Protein AF-A0A537H5V4-F1 (afdb_monomer_lite)

Secondary structure (DSSP, 8-state):
--PPPP----S--PPPP--THHHHSSS-SEEEETTTTEEEETTEEE----TTHHHHHHHHHHHHHGGGHHHHHHHHHHHHHHHHHHHHHHH----THHHHHHHHHHHHHHHHHHGGGSSEEEEEEEETTTTEEEEEEET-HHHHHH---SS---HHHHHHHHHHHHHHHTS---------GGGT-SSB-

Foldseek 3Di:
DDDDDDDDDDPPDDPDQQPCVVCPPDDPQWDADPVVRWIDGSNHTDDDDDLCPLVVQLVVVCVVPNPVSLVVLLQVLLVVLLVVLQSLLSNDPDDDPVSLVSSVVSVQCCCQVVVVPQARKDWPDQDLVVLDTDMKHAPGSQLVNVAADCDARPSSVQSNNQNNSCSSSVHRGGGDWPDGVNPVDRIID

Sequence (189 aa):
MRRYQQLQTNPKNRPNAWDLRRLVGSVNQVRFNDNKGEISFFGQKMIILRRDVVRVMRDALERLVADQAAPFLSYLASGIGIHEGSIFRDSITSTGPEQRAALENLVHSAFEDTNLGLGKVKIRQIDFDKASASVAISNCFEAMENGQSEEPNCMFTSGFLAGLFAEVLDKTVQARETKCISQGQAECE

pLDDT: mean 84.46, std 19.95, range [29.45, 98.5]

Structure (mmCIF, N/CA/C/O backbone):
data_AF-A0A537H5V4-F1
#
_entry.id   AF-A0A537H5V4-F1
#
loop_
_atom_site.group_PDB
_atom_site.id
_atom_site.type_symbol
_atom_site.label_atom_id
_atom_site.label_alt_id
_atom_site.label_comp_id
_atom_site.label_asym_id
_atom_site.label_entity_id
_atom_site.label_seq_id
_atom_site.pdbx_PDB_ins_code
_atom_site.Cartn_x
_atom_site.Cartn_y
_atom_site.Cartn_z
_atom_site.occupancy
_atom_site.B_iso_or_equiv
_atom_site.auth_seq_id
_atom_site.auth_comp_id
_atom_site.auth_asym_id
_atom_site.auth_atom_id
_atom_site.pdbx_PDB_model_num
ATOM 1 N N . MET A 1 1 ? 27.558 12.353 52.732 1.00 39.34 1 MET A N 1
ATOM 2 C CA . MET 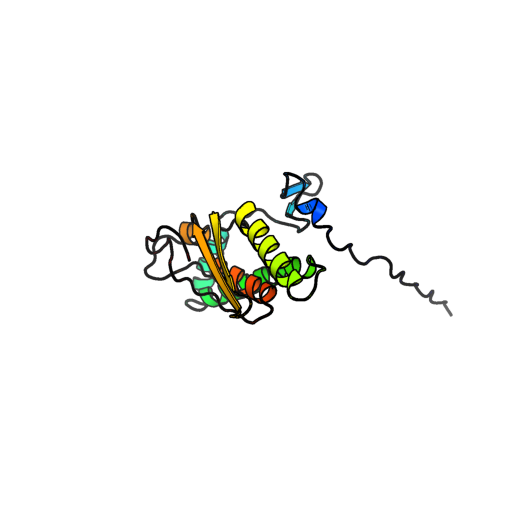A 1 1 ? 26.147 11.909 52.690 1.00 39.34 1 MET A CA 1
ATOM 3 C C . MET A 1 1 ? 25.328 12.949 51.932 1.00 39.34 1 MET A C 1
ATOM 5 O O . MET A 1 1 ? 25.023 13.992 52.493 1.00 39.34 1 MET A O 1
ATOM 9 N N . ARG A 1 2 ? 25.062 12.735 50.636 1.00 35.97 2 ARG A N 1
ATOM 10 C CA . ARG A 1 2 ? 24.253 13.641 49.799 1.00 35.97 2 ARG A CA 1
ATOM 11 C C . ARG A 1 2 ? 22.881 13.001 49.572 1.00 35.97 2 ARG A C 1
ATOM 13 O O . ARG A 1 2 ? 22.811 11.862 49.124 1.00 35.97 2 ARG A O 1
ATOM 20 N N . ARG A 1 3 ? 21.820 13.726 49.940 1.00 33.28 3 ARG A N 1
ATOM 21 C CA . ARG A 1 3 ? 20.410 13.346 49.764 1.00 33.28 3 ARG A CA 1
ATOM 22 C C . ARG A 1 3 ? 20.077 13.268 48.270 1.00 33.28 3 ARG A C 1
ATOM 24 O O . ARG A 1 3 ? 20.239 14.259 47.568 1.00 33.28 3 ARG A O 1
ATOM 31 N N . TYR A 1 4 ? 19.591 12.115 47.817 1.00 32.47 4 TYR A N 1
ATOM 32 C CA . TYR A 1 4 ? 18.928 11.963 46.522 1.00 32.47 4 TYR A CA 1
ATOM 33 C C . TYR A 1 4 ? 17.474 12.437 46.658 1.00 32.47 4 TYR A C 1
ATOM 35 O O . TYR A 1 4 ? 16.704 11.881 47.439 1.00 32.47 4 TYR A O 1
ATOM 43 N N . GLN A 1 5 ? 17.116 13.490 45.925 1.00 37.06 5 GLN A N 1
ATOM 44 C CA . GLN A 1 5 ? 15.735 13.932 45.735 1.00 37.06 5 GLN A CA 1
ATOM 45 C C . GLN A 1 5 ? 15.032 12.955 44.785 1.00 37.06 5 GLN A C 1
ATOM 47 O O . GLN A 1 5 ? 15.489 12.732 43.666 1.00 37.06 5 GLN A O 1
ATOM 52 N N . GLN A 1 6 ? 13.927 12.367 45.240 1.00 32.53 6 GLN A N 1
ATOM 53 C CA . GLN A 1 6 ? 13.024 11.579 44.406 1.00 32.53 6 GLN A CA 1
ATOM 54 C C . GLN A 1 6 ? 12.289 12.516 43.438 1.00 32.53 6 GLN A C 1
ATOM 56 O O . GLN A 1 6 ? 11.531 13.388 43.861 1.00 32.53 6 GLN A O 1
ATOM 61 N N . LEU A 1 7 ? 12.519 12.332 42.137 1.00 32.69 7 LEU A N 1
ATOM 62 C CA . LEU A 1 7 ? 11.708 12.930 41.081 1.00 32.69 7 LEU A CA 1
ATOM 63 C C . LEU A 1 7 ? 10.349 12.222 41.063 1.00 32.69 7 LEU A C 1
ATOM 65 O O . LEU A 1 7 ? 10.242 11.068 40.654 1.00 32.69 7 LEU A O 1
ATOM 69 N N . GLN A 1 8 ? 9.317 12.918 41.535 1.00 33.22 8 GLN A N 1
ATOM 70 C CA . GLN A 1 8 ? 7.925 12.517 41.356 1.00 33.22 8 GLN A CA 1
ATOM 71 C C . GLN A 1 8 ? 7.577 12.612 39.865 1.00 33.22 8 GLN A C 1
ATOM 73 O O . GLN A 1 8 ? 7.561 13.700 39.289 1.00 33.22 8 GLN A O 1
ATOM 78 N N . THR A 1 9 ? 7.303 11.477 39.225 1.00 31.98 9 THR A N 1
ATOM 79 C CA . THR A 1 9 ? 6.779 11.433 37.860 1.00 31.98 9 THR A CA 1
ATOM 80 C C . THR A 1 9 ? 5.271 11.690 37.895 1.00 31.98 9 THR A C 1
ATOM 82 O O . THR A 1 9 ? 4.480 10.907 38.415 1.00 31.98 9 THR A O 1
ATOM 85 N N . ASN A 1 10 ? 4.869 12.847 37.374 1.00 29.45 10 ASN A N 1
ATOM 86 C CA . ASN A 1 10 ? 3.479 13.274 37.244 1.00 29.45 10 ASN A CA 1
ATOM 87 C C . ASN A 1 10 ? 2.795 12.494 36.092 1.00 29.45 10 ASN A C 1
ATOM 89 O O . ASN A 1 10 ? 3.265 12.590 34.958 1.00 29.45 10 ASN A O 1
ATOM 93 N N . PRO A 1 11 ? 1.695 11.744 36.310 1.00 32.91 11 PRO A N 1
ATOM 94 C CA . PRO A 1 11 ? 1.115 10.851 35.296 1.00 32.91 11 PRO A CA 1
ATOM 95 C C . PRO A 1 11 ? 0.219 11.546 34.245 1.00 32.91 11 PRO A C 1
ATOM 97 O O . PRO A 1 11 ? -0.589 10.891 33.589 1.00 32.91 11 PRO A O 1
ATOM 100 N N . LYS A 1 12 ? 0.342 12.863 34.039 1.00 35.59 12 LYS A N 1
ATOM 101 C CA . LYS A 1 12 ? -0.532 13.645 33.139 1.00 35.59 12 LYS A CA 1
ATOM 102 C C . LYS A 1 12 ? 0.104 14.009 31.793 1.00 35.59 12 LYS A C 1
ATOM 104 O O . LYS A 1 12 ? 0.041 15.159 31.380 1.00 35.59 12 LYS A O 1
ATOM 109 N N . ASN A 1 13 ? 0.702 13.043 31.099 1.00 31.14 13 ASN A N 1
ATOM 110 C CA . ASN A 1 13 ? 1.173 13.273 29.728 1.00 31.14 13 ASN A CA 1
ATOM 111 C C . ASN A 1 13 ? 0.985 12.041 28.829 1.00 31.14 13 ASN A C 1
ATOM 113 O O . ASN A 1 13 ? 1.913 11.578 28.172 1.00 31.14 13 ASN A O 1
ATOM 117 N N . ARG A 1 14 ? -0.234 11.488 28.813 1.00 31.98 14 ARG A N 1
ATOM 118 C CA . ARG A 1 14 ? -0.654 10.633 27.696 1.00 31.98 14 ARG A CA 1
ATOM 119 C C . ARG A 1 14 ? -1.024 11.565 26.536 1.00 31.98 14 ARG A C 1
ATOM 121 O O . ARG A 1 14 ? -1.859 12.442 26.764 1.00 31.98 14 ARG A O 1
ATOM 128 N N . PRO A 1 15 ? -0.404 11.450 25.349 1.00 35.31 15 PRO A N 1
ATOM 129 C CA . PRO A 1 15 ? -0.800 12.259 24.205 1.00 35.31 15 PRO A CA 1
ATOM 130 C C . PRO A 1 15 ? -2.283 12.001 23.924 1.00 35.31 15 PRO A C 1
ATOM 132 O O . PRO A 1 15 ? -2.718 10.852 23.868 1.00 35.31 15 PRO A O 1
ATOM 135 N N . ASN A 1 16 ? -3.061 13.084 23.863 1.00 38.19 16 ASN A N 1
ATOM 136 C CA . ASN A 1 16 ? -4.505 13.044 23.670 1.00 38.19 16 ASN A CA 1
ATOM 137 C C . ASN A 1 16 ? -4.855 12.176 22.459 1.00 38.19 16 ASN A C 1
ATOM 139 O O . ASN A 1 16 ? -4.329 12.401 21.370 1.00 38.19 16 ASN A O 1
ATOM 143 N N . ALA A 1 17 ? -5.775 11.233 22.669 1.00 40.50 17 ALA A N 1
ATOM 144 C CA . ALA A 1 17 ? -6.467 10.522 21.608 1.00 40.50 17 ALA A CA 1
ATOM 145 C C . ALA A 1 17 ? -6.969 11.542 20.577 1.00 40.50 17 ALA A C 1
ATOM 147 O O . ALA A 1 17 ? -7.642 12.518 20.924 1.00 40.50 17 ALA A O 1
ATOM 148 N N . TRP A 1 18 ? -6.540 11.362 19.334 1.00 46.56 18 TRP A N 1
ATOM 149 C CA . TRP A 1 18 ? -6.811 12.260 18.226 1.00 46.56 18 TRP A CA 1
ATOM 150 C C . TRP A 1 18 ? -8.323 12.392 18.025 1.00 46.56 18 TRP A C 1
ATOM 152 O O . TRP A 1 18 ? -8.996 11.443 17.639 1.00 46.56 18 TRP A O 1
ATOM 162 N N . ASP A 1 19 ? -8.866 13.575 18.317 1.00 43.88 19 ASP A N 1
ATOM 163 C CA . ASP A 1 19 ? -10.279 13.884 18.104 1.00 43.88 19 ASP A CA 1
ATOM 164 C C . ASP A 1 19 ? -10.565 13.919 16.594 1.00 43.88 19 ASP A C 1
ATOM 166 O O . ASP A 1 19 ? -10.351 14.931 15.919 1.00 43.88 19 ASP A O 1
ATOM 170 N N . LEU A 1 20 ? -11.024 12.786 16.058 1.00 46.06 20 LEU A N 1
ATOM 171 C CA . LEU A 1 20 ? -11.418 12.583 14.659 1.00 46.06 20 LEU A CA 1
ATOM 172 C C . LEU A 1 20 ? -12.387 13.651 14.142 1.00 46.06 20 LEU A C 1
ATOM 174 O O . LEU A 1 20 ? -12.391 13.949 12.948 1.00 46.06 20 LEU A O 1
ATOM 178 N N . ARG A 1 21 ? -13.163 14.309 15.013 1.00 39.66 21 ARG A N 1
ATOM 179 C CA . ARG A 1 21 ? -14.063 15.397 14.595 1.00 39.66 21 ARG A CA 1
ATOM 180 C C . ARG A 1 21 ? -13.303 16.604 14.035 1.00 39.66 21 ARG A C 1
ATOM 182 O O . ARG A 1 21 ? -13.850 17.345 13.224 1.00 39.66 21 ARG A O 1
ATOM 189 N N . ARG A 1 22 ? -12.026 16.778 14.397 1.00 42.81 22 ARG A N 1
ATOM 190 C CA . ARG A 1 22 ? -11.114 17.761 13.780 1.00 42.81 22 ARG A CA 1
ATOM 191 C C . ARG A 1 22 ? -10.496 17.291 12.464 1.00 42.81 22 ARG A C 1
ATOM 193 O O . ARG A 1 22 ? -10.037 18.135 11.699 1.00 42.81 22 ARG A O 1
ATOM 200 N N . LEU A 1 23 ? -10.462 15.984 12.217 1.00 42.41 23 LEU A N 1
ATOM 201 C CA . LEU A 1 23 ? -9.876 15.379 11.020 1.00 42.41 23 LEU A CA 1
ATOM 202 C C . LEU A 1 23 ? -10.847 15.405 9.831 1.00 42.41 23 LEU A C 1
ATOM 204 O O . LEU A 1 23 ? -10.421 15.629 8.704 1.00 42.41 23 LEU A O 1
ATOM 208 N N . VAL A 1 24 ? -12.151 15.277 10.089 1.00 46.78 24 VAL A N 1
ATOM 209 C CA . VAL A 1 24 ? -13.194 15.253 9.043 1.00 46.78 24 VAL A CA 1
ATOM 210 C C . VAL A 1 24 ? -13.709 16.664 8.683 1.00 46.78 24 VAL A C 1
ATOM 212 O O . VAL A 1 24 ? -14.312 16.866 7.636 1.00 46.7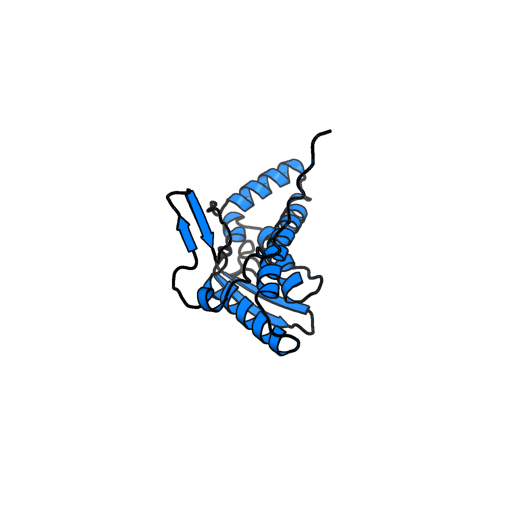8 24 VAL A O 1
ATOM 215 N N . GLY A 1 25 ? -13.454 17.674 9.527 1.00 38.03 25 GLY A N 1
ATOM 216 C CA . GLY A 1 25 ? -14.099 18.992 9.428 1.00 38.03 25 GLY A CA 1
ATOM 217 C C . GLY A 1 25 ? -13.298 20.144 8.804 1.00 38.03 25 GLY A C 1
ATOM 218 O O . GLY A 1 25 ? -13.831 21.249 8.729 1.00 38.03 25 GLY A O 1
ATOM 219 N N . SER A 1 26 ? -12.036 19.972 8.387 1.00 40.41 26 SER A N 1
ATOM 220 C CA . SER A 1 26 ? -11.269 21.097 7.819 1.00 40.41 26 SER A CA 1
ATOM 221 C C . SER A 1 26 ? -10.385 20.696 6.645 1.00 40.41 26 SER A C 1
ATOM 223 O O . SER A 1 26 ? -9.577 19.776 6.723 1.00 40.41 26 SER A O 1
ATOM 225 N N . VAL A 1 27 ? -10.560 21.444 5.560 1.00 51.50 27 VAL A N 1
ATOM 226 C CA . VAL A 1 27 ? -10.109 21.231 4.178 1.00 51.50 27 VAL A CA 1
ATOM 227 C C . VAL A 1 27 ? -8.590 21.429 4.004 1.00 51.50 27 VAL A C 1
ATOM 229 O O . VAL A 1 27 ? -8.144 21.946 2.997 1.00 51.50 27 VAL A O 1
ATOM 232 N N . ASN A 1 28 ? -7.760 21.029 4.972 1.00 52.06 28 ASN A N 1
ATOM 233 C CA . ASN A 1 28 ? -6.314 20.888 4.769 1.00 52.06 28 ASN A CA 1
ATOM 234 C C . ASN A 1 28 ? -5.770 19.735 5.620 1.00 52.06 28 ASN A C 1
ATOM 236 O O . ASN A 1 28 ? -5.310 19.913 6.751 1.00 52.06 28 ASN A O 1
ATOM 240 N N . GLN A 1 29 ? -5.850 18.535 5.042 1.00 69.38 29 GLN A N 1
ATOM 241 C CA . GLN A 1 29 ? -5.337 17.286 5.611 1.00 69.38 29 GLN A CA 1
ATOM 242 C C . GLN A 1 29 ? -3.806 17.293 5.736 1.00 69.38 29 GLN A C 1
ATOM 244 O O . GLN A 1 29 ? -3.261 16.661 6.639 1.00 69.38 29 GLN A O 1
ATOM 249 N N . VAL A 1 30 ? -3.128 18.051 4.864 1.00 81.56 30 VAL A N 1
ATOM 250 C CA . VAL A 1 30 ? -1.679 18.272 4.867 1.00 81.56 30 VAL A CA 1
ATOM 251 C C . VAL A 1 30 ? -1.375 19.649 5.460 1.00 81.56 30 VAL A C 1
ATOM 253 O O . VAL A 1 30 ? -1.954 20.655 5.052 1.00 81.56 30 VAL A O 1
ATOM 256 N N . ARG A 1 31 ? -0.446 19.712 6.415 1.00 86.31 31 ARG A N 1
ATOM 257 C CA . ARG A 1 31 ? 0.048 20.959 7.011 1.00 86.31 31 ARG A CA 1
ATOM 258 C C . ARG A 1 31 ? 1.544 21.085 6.802 1.00 86.31 31 ARG A C 1
ATOM 260 O O . ARG A 1 31 ? 2.289 20.176 7.165 1.00 86.31 31 ARG A O 1
ATOM 267 N N . PHE A 1 32 ? 1.954 22.244 6.307 1.00 90.50 32 PHE A N 1
ATOM 268 C CA . PHE A 1 32 ? 3.347 22.646 6.179 1.00 90.50 32 PHE A CA 1
ATOM 269 C C . PHE A 1 32 ? 3.699 23.590 7.329 1.00 90.50 32 PHE A C 1
ATOM 271 O O . PHE A 1 32 ? 2.952 24.520 7.637 1.00 90.50 32 PHE A O 1
ATOM 278 N N . ASN A 1 33 ? 4.811 23.319 8.001 1.00 90.69 33 ASN A N 1
ATOM 279 C CA . ASN A 1 33 ? 5.392 24.186 9.014 1.00 90.69 33 ASN A CA 1
ATOM 280 C C . ASN A 1 33 ? 6.781 24.613 8.547 1.00 90.69 33 ASN A C 1
ATOM 282 O O . ASN A 1 33 ? 7.784 23.985 8.894 1.00 90.69 33 ASN A O 1
ATOM 286 N N . ASP A 1 34 ? 6.820 25.695 7.775 1.00 90.38 34 ASP A N 1
ATOM 287 C CA . ASP A 1 34 ? 8.030 26.189 7.112 1.00 90.38 34 ASP A CA 1
ATOM 288 C C . ASP A 1 34 ? 9.127 26.569 8.109 1.00 90.38 34 ASP A C 1
ATOM 290 O O . ASP A 1 34 ? 10.300 26.286 7.885 1.00 90.38 34 ASP A O 1
ATOM 294 N N . ASN A 1 35 ? 8.745 27.103 9.273 1.00 94.31 35 ASN A N 1
ATOM 295 C CA . ASN A 1 35 ? 9.688 27.471 10.332 1.00 94.31 35 ASN A CA 1
ATOM 296 C C . ASN A 1 35 ? 10.473 26.270 10.884 1.00 94.31 35 ASN A C 1
ATOM 298 O O . ASN A 1 35 ? 11.540 26.453 11.465 1.00 94.31 35 ASN A O 1
ATOM 302 N N . LYS A 1 36 ? 9.933 25.051 10.750 1.00 94.50 36 LYS A N 1
ATOM 303 C CA . LYS A 1 36 ? 10.588 23.806 11.178 1.00 94.50 36 LYS A CA 1
ATOM 304 C C . LYS A 1 36 ? 10.953 22.877 10.018 1.00 94.50 36 LYS A C 1
ATOM 306 O O . LYS A 1 36 ? 11.579 21.852 10.264 1.00 94.50 36 LYS A O 1
ATOM 311 N N . GLY A 1 37 ? 10.553 23.198 8.786 1.00 92.56 37 GLY A N 1
ATOM 312 C CA . GLY A 1 37 ? 10.682 22.300 7.637 1.00 92.56 37 GLY A CA 1
ATOM 313 C C . GLY A 1 37 ? 9.874 21.005 7.779 1.00 92.56 37 GLY A C 1
ATOM 314 O O . GLY A 1 37 ? 10.300 19.962 7.295 1.00 92.56 37 GLY A O 1
ATOM 315 N N . GLU A 1 38 ? 8.735 21.038 8.477 1.00 94.50 38 GLU A N 1
ATOM 316 C CA . GLU A 1 38 ? 7.940 19.836 8.755 1.00 94.50 38 GLU A CA 1
ATOM 317 C C . GLU A 1 38 ? 6.684 19.780 7.891 1.00 94.50 38 GLU A C 1
ATOM 319 O O . GLU A 1 38 ? 5.951 20.764 7.768 1.00 94.50 38 GLU A O 1
ATOM 324 N N . ILE A 1 39 ? 6.378 18.587 7.392 1.00 91.88 39 ILE A N 1
ATOM 325 C CA . ILE A 1 39 ? 5.096 18.273 6.766 1.00 91.88 39 ILE A CA 1
ATOM 326 C C . ILE A 1 39 ? 4.360 17.327 7.702 1.00 91.88 39 ILE A C 1
ATOM 328 O O . ILE A 1 39 ? 4.959 16.448 8.324 1.00 91.88 39 ILE A O 1
ATOM 332 N N . SER A 1 40 ? 3.056 17.524 7.844 1.00 88.12 40 SER A N 1
ATOM 333 C CA . SER A 1 40 ? 2.219 16.583 8.576 1.00 88.12 40 SER A CA 1
ATOM 334 C C . SER A 1 40 ? 0.925 16.285 7.852 1.00 88.12 40 SER A C 1
ATOM 336 O O . SER A 1 40 ? 0.338 17.178 7.251 1.00 88.12 40 SER A O 1
ATOM 338 N N . PHE A 1 41 ? 0.485 15.038 7.936 1.00 80.12 41 PHE A N 1
ATOM 339 C CA . PHE A 1 41 ? -0.757 14.538 7.369 1.00 80.12 41 PHE A CA 1
ATOM 340 C C . PHE A 1 41 ? -1.532 13.833 8.480 1.00 80.12 41 PHE A C 1
ATOM 342 O O . PHE A 1 41 ? -0.977 12.975 9.155 1.00 80.12 41 PHE A O 1
ATOM 349 N N . PHE A 1 42 ? -2.762 14.269 8.769 1.00 73.38 42 PHE A N 1
ATOM 350 C CA . PHE A 1 42 ? -3.554 13.753 9.907 1.00 73.38 42 PHE A CA 1
ATOM 351 C C . PHE A 1 42 ? -2.802 13.749 11.262 1.00 73.38 42 PHE A C 1
ATOM 353 O O . PHE A 1 42 ? -3.034 12.914 12.129 1.00 73.38 42 PHE A O 1
ATOM 360 N N . GLY A 1 43 ? -1.891 14.709 11.467 1.00 76.44 43 GLY A N 1
ATOM 361 C CA . GLY A 1 43 ? -1.062 14.802 12.677 1.00 76.44 43 GLY A CA 1
ATOM 362 C C . GLY A 1 43 ? 0.210 13.947 12.653 1.00 76.44 43 GLY A C 1
ATOM 363 O O . GLY A 1 43 ? 1.108 14.201 13.456 1.00 76.44 43 GLY A O 1
ATOM 364 N N . GLN A 1 44 ? 0.335 13.025 11.696 1.00 79.12 44 GLN A N 1
ATOM 365 C CA . GLN A 1 44 ? 1.544 12.240 11.454 1.00 79.12 44 GLN A CA 1
ATOM 366 C C . GLN A 1 44 ? 2.581 13.064 10.703 1.00 79.12 44 GLN A C 1
ATOM 368 O O . GLN A 1 44 ? 2.234 13.854 9.827 1.00 79.12 44 GLN A O 1
ATOM 373 N N . LYS A 1 45 ? 3.860 12.920 11.058 1.00 87.75 45 LYS A N 1
ATOM 374 C CA . LYS A 1 45 ? 4.958 13.601 10.360 1.00 87.75 45 LYS A CA 1
ATOM 375 C C . LYS A 1 45 ? 5.258 12.871 9.061 1.00 87.75 45 LYS A C 1
ATOM 377 O O . LYS A 1 45 ? 5.478 11.668 9.069 1.00 87.75 45 LYS A O 1
ATOM 382 N N . MET A 1 46 ? 5.302 13.625 7.971 1.00 89.00 46 MET A N 1
ATOM 383 C CA . MET A 1 46 ? 5.486 13.099 6.626 1.00 89.00 46 MET A CA 1
ATOM 384 C C . MET A 1 46 ? 6.707 13.719 5.967 1.00 89.00 46 MET A C 1
ATOM 386 O O . MET A 1 46 ? 7.154 14.812 6.322 1.00 89.00 46 MET A O 1
ATOM 390 N N . ILE A 1 47 ? 7.187 13.034 4.939 1.00 92.44 47 ILE A N 1
ATOM 391 C CA . ILE A 1 47 ? 8.131 13.563 3.963 1.00 92.44 47 ILE A CA 1
ATOM 392 C C . ILE A 1 47 ? 7.498 13.484 2.575 1.00 92.44 47 ILE A C 1
ATOM 394 O O . ILE A 1 47 ? 6.685 12.599 2.310 1.00 92.44 47 ILE A O 1
ATOM 398 N N . ILE A 1 48 ? 7.870 14.405 1.687 1.00 91.19 48 ILE A N 1
ATOM 399 C CA . ILE A 1 48 ? 7.526 14.311 0.266 1.00 91.19 48 ILE A CA 1
ATOM 400 C C . ILE A 1 48 ? 8.679 13.606 -0.438 1.00 91.19 48 ILE A C 1
ATOM 402 O O . ILE A 1 48 ? 9.819 14.067 -0.390 1.00 91.19 48 ILE A O 1
ATOM 406 N N . LEU A 1 49 ? 8.369 12.500 -1.106 1.00 93.81 49 LEU A N 1
ATOM 407 C CA . LEU A 1 49 ? 9.304 11.762 -1.944 1.00 93.81 49 LEU A CA 1
ATOM 408 C C . LEU A 1 49 ? 8.826 11.777 -3.396 1.00 93.81 49 LEU A C 1
ATOM 410 O O . LEU A 1 49 ? 7.633 11.892 -3.677 1.00 93.81 49 LEU A O 1
ATOM 414 N N . ARG A 1 50 ? 9.772 11.654 -4.330 1.00 94.19 50 ARG A N 1
ATOM 415 C CA . ARG A 1 50 ? 9.459 11.478 -5.751 1.00 94.19 50 ARG A CA 1
ATOM 416 C C . ARG A 1 50 ? 8.784 10.121 -5.963 1.00 94.19 50 ARG A C 1
ATOM 418 O O . ARG A 1 50 ? 9.143 9.145 -5.310 1.00 94.19 50 ARG A O 1
ATOM 425 N N . ARG A 1 51 ? 7.846 10.063 -6.912 1.00 91.88 51 ARG A N 1
ATOM 426 C CA . ARG A 1 51 ? 7.052 8.865 -7.237 1.00 91.88 51 ARG A CA 1
ATOM 427 C C . ARG A 1 51 ? 7.902 7.611 -7.484 1.00 91.88 51 ARG A C 1
ATOM 429 O O . ARG A 1 51 ? 7.530 6.530 -7.048 1.00 91.88 51 ARG A O 1
ATOM 436 N N . ASP A 1 52 ? 9.059 7.763 -8.121 1.00 94.44 52 ASP A N 1
ATOM 437 C CA . ASP A 1 52 ? 9.939 6.655 -8.507 1.00 94.44 52 ASP A CA 1
ATOM 438 C C . ASP A 1 52 ? 10.820 6.101 -7.374 1.00 94.44 52 ASP A C 1
ATOM 440 O O . ASP A 1 52 ? 11.574 5.156 -7.602 1.00 94.44 52 ASP A O 1
ATOM 444 N N . VAL A 1 53 ? 10.755 6.660 -6.158 1.00 95.12 53 VAL A N 1
ATOM 445 C CA . VAL A 1 53 ? 11.650 6.267 -5.055 1.00 95.12 53 VAL A CA 1
ATOM 446 C C . VAL A 1 53 ? 11.543 4.776 -4.732 1.00 95.12 53 VAL A C 1
ATOM 448 O O . VAL A 1 53 ? 12.556 4.123 -4.496 1.00 95.12 53 VAL A O 1
ATOM 451 N N . VAL A 1 54 ? 10.329 4.220 -4.776 1.00 94.62 54 VAL A N 1
ATOM 452 C CA . VAL A 1 54 ? 10.077 2.801 -4.496 1.00 94.62 54 VAL A CA 1
ATOM 453 C C . VAL A 1 54 ? 10.695 1.919 -5.573 1.00 94.62 54 VAL A C 1
ATOM 455 O O . VAL A 1 54 ? 11.353 0.936 -5.239 1.00 94.62 54 VAL A O 1
ATOM 458 N N . ARG A 1 55 ? 10.586 2.312 -6.849 1.00 94.19 55 ARG A N 1
ATOM 459 C CA . ARG A 1 55 ? 11.276 1.624 -7.942 1.00 94.19 55 ARG A CA 1
ATOM 460 C C . ARG A 1 55 ? 12.788 1.680 -7.758 1.00 94.19 55 ARG A C 1
ATOM 462 O O . ARG A 1 55 ? 13.434 0.648 -7.830 1.00 94.19 55 ARG A O 1
ATOM 469 N N . VAL A 1 56 ? 13.355 2.852 -7.466 1.00 94.62 56 VAL A N 1
ATOM 470 C CA . VAL A 1 56 ? 14.807 2.993 -7.250 1.00 94.62 56 VAL A CA 1
ATOM 471 C C . VAL A 1 56 ? 15.290 2.095 -6.103 1.00 94.62 56 VAL A C 1
ATOM 473 O O . VAL A 1 56 ? 16.336 1.459 -6.227 1.00 94.62 56 VAL A O 1
ATOM 476 N N . MET A 1 57 ? 14.530 2.006 -5.006 1.00 93.69 57 MET A N 1
ATOM 477 C CA . MET A 1 57 ? 14.839 1.096 -3.898 1.00 93.69 57 MET A CA 1
ATOM 478 C C . MET A 1 57 ? 14.747 -0.372 -4.318 1.00 93.69 57 MET A C 1
ATOM 480 O O . MET A 1 57 ? 15.639 -1.148 -3.977 1.00 93.69 57 MET A O 1
ATOM 484 N N . ARG A 1 58 ? 13.715 -0.753 -5.081 1.00 92.44 58 ARG A N 1
ATOM 485 C CA . ARG A 1 58 ? 13.578 -2.115 -5.606 1.00 92.44 58 ARG A CA 1
ATOM 486 C C . ARG A 1 58 ? 14.735 -2.475 -6.534 1.00 92.44 58 ARG A C 1
ATOM 488 O O . ARG A 1 58 ? 15.396 -3.470 -6.276 1.00 92.44 58 ARG A O 1
ATOM 495 N N . ASP A 1 59 ? 15.031 -1.651 -7.536 1.00 93.19 59 ASP A N 1
ATOM 496 C CA . ASP A 1 59 ? 16.098 -1.897 -8.515 1.00 93.19 59 ASP A CA 1
ATOM 497 C C . ASP A 1 59 ? 17.467 -2.047 -7.814 1.00 93.19 59 ASP A C 1
ATOM 499 O O . ASP A 1 59 ? 18.321 -2.835 -8.226 1.00 93.19 59 ASP A O 1
ATOM 503 N N . ALA A 1 60 ? 17.698 -1.293 -6.732 1.00 94.62 60 ALA A N 1
ATOM 504 C CA . ALA A 1 60 ? 18.896 -1.427 -5.908 1.00 94.62 60 ALA A CA 1
ATOM 505 C C . ALA A 1 60 ? 18.912 -2.740 -5.107 1.00 94.62 60 ALA A C 1
ATOM 507 O O . ALA A 1 60 ? 19.950 -3.398 -5.046 1.00 94.62 60 ALA A O 1
ATOM 508 N N . LEU A 1 61 ? 17.780 -3.137 -4.517 1.00 94.00 61 LEU A N 1
ATOM 509 C CA . LEU A 1 61 ? 17.642 -4.408 -3.802 1.00 94.00 61 LEU A CA 1
ATOM 510 C C . LEU A 1 61 ? 17.795 -5.608 -4.742 1.00 94.00 61 LEU A C 1
ATOM 512 O O . LEU A 1 61 ? 18.504 -6.548 -4.401 1.00 94.00 61 LEU A O 1
ATOM 516 N N . GLU A 1 62 ? 17.216 -5.564 -5.940 1.00 93.75 62 GLU A N 1
ATOM 517 C CA . GLU A 1 62 ? 17.333 -6.621 -6.954 1.00 93.75 62 GLU A CA 1
ATOM 518 C C . GLU A 1 62 ? 18.797 -6.889 -7.323 1.00 93.75 62 GLU A C 1
ATOM 520 O O . GLU A 1 62 ? 19.207 -8.036 -7.475 1.00 93.75 62 GLU A O 1
ATOM 525 N N . ARG A 1 63 ? 19.640 -5.852 -7.377 1.00 95.62 63 ARG A N 1
ATOM 526 C CA . ARG A 1 63 ? 21.085 -6.021 -7.619 1.00 95.62 63 ARG A CA 1
ATOM 527 C C . ARG A 1 63 ? 21.823 -6.727 -6.481 1.00 95.62 63 ARG A C 1
ATOM 529 O O . ARG A 1 63 ? 22.907 -7.254 -6.713 1.00 95.62 63 ARG A O 1
ATOM 536 N N . LEU A 1 64 ? 21.283 -6.692 -5.265 1.00 94.81 64 LEU A N 1
ATOM 537 C CA . LEU A 1 64 ? 21.909 -7.265 -4.071 1.00 94.81 64 LEU A CA 1
ATOM 538 C C . LEU A 1 64 ? 21.387 -8.666 -3.759 1.00 94.81 64 LEU A C 1
ATOM 540 O O . LEU A 1 64 ? 22.163 -9.536 -3.373 1.00 94.81 64 LEU A O 1
ATOM 544 N N . VAL A 1 65 ? 20.076 -8.861 -3.887 1.00 94.50 65 VAL A N 1
ATOM 545 C CA . VAL A 1 65 ? 19.374 -10.057 -3.408 1.00 94.50 65 VAL A CA 1
ATOM 546 C C . VAL A 1 65 ? 18.459 -10.688 -4.461 1.00 94.50 65 VAL A C 1
ATOM 548 O O . VAL A 1 65 ? 17.707 -11.599 -4.133 1.00 94.50 65 VAL A O 1
ATOM 551 N N . ALA A 1 66 ? 18.536 -10.227 -5.715 1.00 92.56 66 ALA A N 1
ATOM 552 C CA . ALA A 1 66 ? 17.805 -10.763 -6.862 1.00 92.56 66 ALA A CA 1
ATOM 553 C C . ALA A 1 66 ? 16.302 -10.937 -6.581 1.00 92.56 66 ALA A C 1
ATOM 555 O O . ALA A 1 66 ? 15.603 -9.968 -6.278 1.00 92.56 66 ALA A O 1
ATOM 556 N N . ASP A 1 67 ? 15.817 -12.172 -6.660 1.00 88.06 67 ASP A N 1
ATOM 557 C CA . ASP A 1 67 ? 14.418 -12.558 -6.489 1.00 88.06 67 ASP A CA 1
ATOM 558 C C . ASP A 1 67 ? 13.861 -12.264 -5.086 1.00 88.06 67 ASP A C 1
ATOM 560 O O . ASP A 1 67 ? 12.650 -12.120 -4.919 1.00 88.06 67 ASP A O 1
ATOM 564 N N . GLN A 1 68 ? 14.723 -12.086 -4.080 1.00 91.38 68 GLN A N 1
ATOM 565 C CA . GLN A 1 68 ? 14.305 -11.748 -2.717 1.00 91.38 68 GLN A CA 1
ATOM 566 C C . GLN A 1 68 ? 13.932 -10.268 -2.540 1.00 91.38 68 GLN A C 1
ATOM 568 O O . GLN A 1 68 ? 13.398 -9.892 -1.495 1.00 91.38 68 GLN A O 1
ATOM 573 N N . ALA A 1 69 ? 14.176 -9.409 -3.534 1.00 91.62 69 ALA A N 1
ATOM 574 C CA . ALA A 1 69 ? 13.883 -7.980 -3.428 1.00 91.62 69 ALA A CA 1
ATOM 575 C C . ALA A 1 69 ? 12.379 -7.698 -3.289 1.00 91.62 69 ALA A C 1
ATOM 577 O O . ALA A 1 69 ? 11.972 -6.896 -2.447 1.00 91.62 69 ALA A O 1
ATOM 578 N N . ALA A 1 70 ? 11.551 -8.388 -4.077 1.00 89.44 70 ALA A N 1
ATOM 579 C CA . ALA A 1 70 ? 10.096 -8.258 -4.055 1.00 89.44 70 ALA A CA 1
ATOM 580 C C . ALA A 1 70 ? 9.466 -8.652 -2.700 1.00 89.44 70 ALA A C 1
ATOM 582 O O . ALA A 1 70 ? 8.791 -7.805 -2.103 1.00 89.44 70 ALA A O 1
ATOM 583 N N . PRO A 1 71 ? 9.694 -9.868 -2.155 1.00 91.94 71 PRO A N 1
ATOM 584 C CA . PRO A 1 71 ? 9.138 -10.241 -0.855 1.00 91.94 71 PRO A CA 1
ATOM 585 C C . PRO A 1 71 ? 9.683 -9.365 0.277 1.00 91.94 71 PRO A C 1
ATOM 587 O O . PRO A 1 71 ? 8.936 -9.022 1.193 1.00 91.94 71 PRO A O 1
ATOM 590 N N . PHE A 1 72 ? 10.946 -8.933 0.200 1.00 93.75 72 PHE A N 1
ATOM 591 C CA . PHE A 1 72 ? 11.519 -8.007 1.174 1.00 93.75 72 PHE A CA 1
ATOM 592 C C . PHE A 1 72 ? 10.813 -6.644 1.162 1.00 93.75 72 PHE A C 1
ATOM 594 O O . PHE A 1 72 ? 10.423 -6.140 2.216 1.00 93.75 72 PHE A O 1
ATOM 601 N N . LEU A 1 73 ? 10.598 -6.062 -0.022 1.00 93.88 73 LEU A N 1
ATOM 602 C CA . LEU A 1 73 ? 9.903 -4.784 -0.169 1.00 93.88 73 LEU A CA 1
ATOM 603 C C . LEU A 1 73 ? 8.446 -4.873 0.303 1.00 93.88 73 LEU A C 1
ATOM 605 O O . LEU A 1 73 ? 7.982 -3.985 1.018 1.00 93.88 73 LEU A O 1
ATOM 609 N N . SER A 1 74 ? 7.752 -5.963 -0.033 1.00 95.31 74 SER A N 1
ATOM 610 C CA . SER A 1 74 ? 6.392 -6.226 0.449 1.00 95.31 74 SER A CA 1
ATOM 611 C C . SER A 1 74 ? 6.345 -6.355 1.975 1.00 95.31 74 SER A C 1
ATOM 613 O O . SER A 1 74 ? 5.453 -5.800 2.617 1.00 95.31 74 SER A O 1
ATOM 615 N N . TYR A 1 75 ? 7.306 -7.053 2.585 1.00 95.00 75 TYR A N 1
ATOM 616 C CA . TYR A 1 75 ? 7.380 -7.195 4.041 1.00 95.00 75 TYR A CA 1
ATOM 617 C C . TYR A 1 75 ? 7.629 -5.851 4.740 1.00 95.00 75 TYR A C 1
ATOM 619 O O . TYR A 1 75 ? 6.937 -5.517 5.703 1.00 95.00 75 TYR A O 1
ATOM 627 N N . LEU A 1 76 ? 8.562 -5.042 4.224 1.00 95.00 76 LEU A N 1
ATOM 628 C CA . LEU A 1 76 ? 8.801 -3.689 4.730 1.00 95.00 76 LEU A CA 1
ATOM 629 C C . LEU A 1 76 ? 7.540 -2.823 4.647 1.00 95.00 76 LEU A C 1
ATOM 631 O O . LEU A 1 76 ? 7.170 -2.176 5.627 1.00 95.00 76 LEU A O 1
ATOM 635 N N . ALA A 1 77 ? 6.864 -2.836 3.498 1.00 96.56 77 ALA A N 1
ATOM 636 C CA . ALA A 1 77 ? 5.647 -2.065 3.290 1.00 96.56 77 ALA A CA 1
ATOM 637 C C . ALA A 1 77 ? 4.508 -2.521 4.215 1.00 96.56 77 ALA A C 1
ATOM 639 O O . ALA A 1 77 ? 3.783 -1.682 4.747 1.00 96.56 77 ALA A O 1
ATOM 640 N N . SER A 1 78 ? 4.400 -3.824 4.495 1.00 97.44 78 SER A N 1
ATOM 641 C CA . SER A 1 78 ? 3.439 -4.355 5.469 1.00 97.44 78 SER A CA 1
ATOM 642 C C . SER A 1 78 ? 3.658 -3.804 6.873 1.00 97.44 78 SER A C 1
ATOM 644 O O . SER A 1 78 ? 2.681 -3.546 7.568 1.00 97.44 78 SER A O 1
ATOM 646 N N . GLY A 1 79 ? 4.903 -3.577 7.298 1.00 95.81 79 GLY A N 1
ATOM 647 C CA . GLY A 1 79 ? 5.175 -2.926 8.583 1.00 95.81 79 GLY A CA 1
ATOM 648 C C . GLY A 1 79 ? 4.625 -1.497 8.645 1.00 95.81 79 GLY A C 1
ATOM 649 O O . GLY A 1 79 ? 4.050 -1.097 9.656 1.00 95.81 79 GLY A O 1
ATOM 650 N N . ILE A 1 80 ? 4.742 -0.748 7.543 1.00 93.94 80 ILE A N 1
ATOM 651 C CA . ILE A 1 80 ? 4.164 0.600 7.415 1.00 93.94 80 ILE A CA 1
ATOM 652 C C . ILE A 1 80 ? 2.633 0.516 7.454 1.00 93.94 80 ILE A C 1
ATOM 654 O O . ILE A 1 80 ? 1.995 1.243 8.213 1.00 93.94 80 ILE A O 1
ATOM 658 N N . GLY A 1 81 ? 2.054 -0.413 6.690 1.00 95.00 81 GLY A N 1
ATOM 659 C CA . GLY A 1 81 ? 0.614 -0.658 6.653 1.00 95.00 81 GLY A CA 1
ATOM 660 C C . GLY A 1 81 ? 0.029 -0.990 8.024 1.00 95.00 81 GLY A C 1
ATOM 661 O O . GLY A 1 81 ? -0.988 -0.419 8.399 1.00 95.00 81 GLY A O 1
ATOM 662 N N . ILE A 1 82 ? 0.697 -1.847 8.805 1.00 95.69 82 ILE A N 1
ATOM 663 C CA . ILE A 1 82 ? 0.298 -2.176 10.184 1.00 95.69 82 ILE A CA 1
ATOM 664 C C . ILE A 1 82 ? 0.230 -0.908 11.040 1.00 95.69 82 ILE A C 1
ATOM 666 O O . ILE A 1 82 ? -0.728 -0.694 11.780 1.00 95.69 82 ILE A O 1
ATOM 670 N N . HIS A 1 83 ? 1.221 -0.022 10.935 1.00 91.88 83 HIS A N 1
ATOM 671 C CA . HIS A 1 83 ? 1.186 1.203 11.723 1.00 91.88 83 HIS A CA 1
ATOM 672 C C . HIS A 1 83 ? -0.013 2.087 11.343 1.00 91.88 83 HIS A C 1
ATOM 674 O O . HIS A 1 83 ? -0.748 2.526 12.228 1.00 91.88 83 HIS A O 1
ATOM 680 N N . GLU A 1 84 ? -0.277 2.263 10.048 1.00 89.31 84 GLU A N 1
ATOM 681 C CA . GLU A 1 84 ? -1.442 3.019 9.565 1.00 89.31 84 GLU A CA 1
ATOM 682 C C . GLU A 1 84 ? -2.778 2.380 9.984 1.00 89.31 84 GLU A C 1
ATOM 684 O O . GLU A 1 84 ? -3.664 3.055 10.511 1.00 89.31 84 GLU A O 1
ATOM 689 N N . GLY A 1 85 ? -2.915 1.060 9.845 1.00 91.50 85 GLY A N 1
ATOM 690 C CA . GLY A 1 85 ? -4.114 0.336 10.267 1.00 91.50 85 GLY A CA 1
ATOM 691 C C . GLY A 1 85 ? -4.358 0.409 11.780 1.00 91.50 85 GLY A C 1
ATOM 692 O O . GLY A 1 85 ? -5.503 0.549 12.217 1.00 91.50 85 GLY A O 1
ATOM 693 N N . SER A 1 86 ? -3.291 0.405 12.589 1.00 90.56 86 SER A N 1
ATOM 694 C CA . SER A 1 86 ? -3.392 0.576 14.044 1.00 90.56 86 SER A CA 1
ATOM 695 C C . SER A 1 86 ? -3.936 1.955 14.427 1.00 90.56 86 SER A C 1
ATOM 697 O O . SER A 1 86 ? -4.784 2.048 15.311 1.00 90.56 86 SER A O 1
ATOM 699 N N . ILE A 1 87 ? -3.548 3.013 13.702 1.00 87.06 87 ILE A N 1
ATOM 700 C CA . ILE A 1 87 ? -4.073 4.369 13.913 1.00 87.06 87 ILE A CA 1
ATOM 701 C C . ILE A 1 87 ? -5.583 4.392 13.666 1.00 87.06 87 ILE A C 1
ATOM 703 O O . ILE A 1 87 ? -6.322 4.986 14.453 1.00 87.06 87 ILE A O 1
ATOM 707 N N . PHE A 1 88 ? -6.060 3.725 12.611 1.00 88.06 88 PHE A N 1
ATOM 708 C CA . PHE A 1 88 ? -7.495 3.636 12.339 1.00 88.06 88 PHE A CA 1
ATOM 709 C C . PHE A 1 88 ? -8.225 2.907 13.458 1.00 88.06 88 PHE A C 1
ATOM 711 O O . PHE A 1 88 ? -9.213 3.428 13.979 1.00 88.06 88 PHE A O 1
ATOM 718 N N . ARG A 1 89 ? -7.709 1.755 13.887 1.00 86.31 89 ARG A N 1
ATOM 719 C CA . ARG A 1 89 ? -8.316 0.976 14.967 1.00 86.31 89 ARG A CA 1
ATOM 720 C C . ARG A 1 89 ? -8.375 1.744 16.286 1.00 86.31 89 ARG A C 1
ATOM 722 O O . ARG A 1 89 ? -9.437 1.794 16.900 1.00 86.31 89 ARG A O 1
ATOM 729 N N . ASP A 1 90 ? -7.279 2.389 16.674 1.00 86.62 90 ASP A N 1
ATOM 730 C CA . ASP A 1 90 ? -7.165 3.143 17.928 1.00 86.62 90 ASP A CA 1
ATOM 731 C C . ASP A 1 90 ? -8.000 4.433 17.927 1.00 86.62 90 ASP A C 1
ATOM 733 O O . ASP A 1 90 ? -8.337 4.972 18.984 1.00 86.62 90 ASP A O 1
ATOM 737 N N . SER A 1 91 ? -8.347 4.941 16.742 1.00 81.69 91 SER A N 1
ATOM 738 C CA . SER A 1 91 ? -9.192 6.126 16.596 1.00 81.69 91 SER A CA 1
ATOM 739 C C . SER A 1 91 ? -10.683 5.840 16.832 1.00 81.69 91 SER A C 1
ATOM 741 O O . SER A 1 91 ? -11.449 6.760 17.131 1.00 81.69 91 SER A O 1
ATOM 743 N N . ILE A 1 92 ? -11.104 4.573 16.763 1.00 85.62 92 ILE A N 1
ATOM 744 C CA . ILE A 1 92 ? -12.488 4.161 17.000 1.00 85.62 92 ILE A CA 1
ATOM 745 C C . ILE A 1 92 ? -12.687 3.787 18.472 1.00 85.62 92 ILE A C 1
ATOM 747 O O . ILE A 1 92 ? -12.030 2.901 19.008 1.00 85.62 92 ILE A O 1
ATOM 751 N N . THR A 1 93 ? -13.643 4.445 19.132 1.00 84.44 93 THR A N 1
ATOM 752 C CA . THR A 1 93 ? -13.964 4.208 20.552 1.00 84.44 93 THR A CA 1
ATOM 753 C C . THR A 1 93 ? -15.136 3.251 20.771 1.00 84.44 93 THR A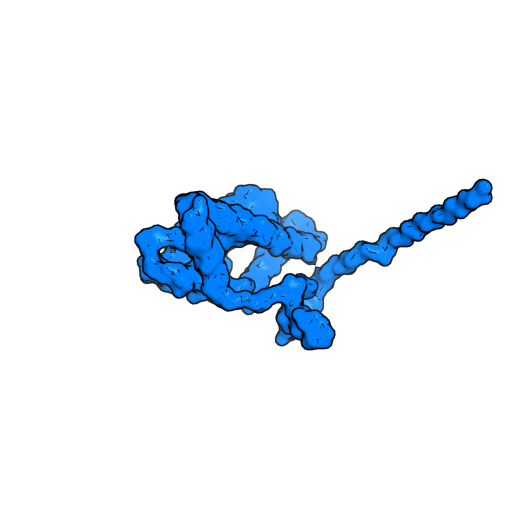 C 1
ATOM 755 O O . THR A 1 93 ? -15.324 2.761 21.885 1.00 84.44 93 THR A O 1
ATOM 758 N N . SER A 1 94 ? -15.938 2.994 19.735 1.00 82.38 94 SER A N 1
ATOM 759 C CA . SER A 1 94 ? -17.045 2.033 19.770 1.00 82.38 94 SER A CA 1
ATOM 760 C C . SER A 1 94 ? -16.534 0.593 19.814 1.00 82.38 94 SER A C 1
ATOM 762 O O . SER A 1 94 ? -15.434 0.301 19.350 1.00 82.38 94 SER A O 1
ATOM 764 N N . THR A 1 95 ? -17.356 -0.323 20.321 1.00 81.44 95 THR A N 1
ATOM 765 C CA . THR A 1 95 ? -17.031 -1.752 20.436 1.00 81.44 95 THR A CA 1
ATOM 766 C C . THR A 1 95 ? -18.078 -2.616 19.726 1.00 81.44 95 THR A C 1
ATOM 768 O O . THR A 1 95 ? -19.195 -2.176 19.455 1.00 81.44 95 THR A O 1
ATOM 771 N N . GLY A 1 96 ? -17.723 -3.859 19.388 1.00 81.00 96 GLY A N 1
ATOM 772 C CA . GLY A 1 96 ? -18.668 -4.815 18.800 1.00 81.00 96 GLY A CA 1
ATOM 773 C C . GLY A 1 96 ? -19.105 -4.453 17.366 1.00 81.00 96 GLY A C 1
ATOM 774 O O . GLY A 1 96 ? -18.284 -3.980 16.582 1.00 81.00 96 GLY A O 1
ATOM 775 N N . PRO A 1 97 ? -20.374 -4.686 16.976 1.00 82.25 97 PRO A N 1
ATOM 776 C CA . PRO A 1 97 ? -20.845 -4.432 15.608 1.00 82.25 97 PRO A CA 1
ATOM 777 C C . PRO A 1 97 ? -20.711 -2.970 15.161 1.00 82.25 97 PRO A C 1
ATOM 779 O O . PRO A 1 97 ? -20.383 -2.705 14.006 1.00 82.25 97 PRO A O 1
ATOM 782 N N . GLU A 1 98 ? -20.900 -2.021 16.081 1.00 87.50 98 GLU A N 1
ATOM 783 C CA . GLU A 1 98 ? -20.742 -0.589 15.801 1.00 87.50 98 GLU A CA 1
ATOM 784 C C . GLU A 1 98 ? -19.289 -0.231 15.467 1.00 87.50 98 GLU A C 1
ATOM 786 O O . GLU A 1 98 ? -19.043 0.618 14.614 1.00 87.50 98 GLU A O 1
ATOM 791 N N . GLN A 1 99 ? -18.323 -0.929 16.074 1.00 88.38 99 GLN A N 1
ATOM 792 C CA . GLN A 1 99 ? -16.903 -0.765 15.765 1.00 88.38 99 GLN A CA 1
ATOM 793 C C . GLN A 1 99 ? -16.585 -1.130 14.319 1.00 88.38 99 GLN A C 1
ATOM 795 O O . GLN A 1 99 ? -15.869 -0.384 13.659 1.00 88.38 99 GLN A O 1
ATOM 800 N N . ARG A 1 100 ? -17.125 -2.249 13.817 1.00 90.19 100 ARG A N 1
ATOM 801 C CA . ARG A 1 100 ? -16.891 -2.690 12.432 1.00 90.19 100 ARG A CA 1
ATOM 802 C C . ARG A 1 100 ? -17.403 -1.653 11.438 1.00 90.19 100 ARG A C 1
ATOM 804 O O . ARG A 1 100 ? -16.651 -1.231 10.570 1.00 90.19 100 ARG A O 1
ATOM 811 N N . ALA A 1 101 ? -18.633 -1.177 11.633 1.00 90.75 101 ALA A N 1
ATOM 812 C CA . ALA A 1 101 ? -19.219 -0.144 10.782 1.00 90.75 101 ALA A CA 1
ATOM 813 C C . ALA A 1 101 ? -18.439 1.182 10.854 1.00 90.75 101 ALA A C 1
ATOM 815 O O . ALA A 1 101 ? -18.239 1.848 9.840 1.00 90.75 101 ALA A O 1
ATOM 816 N N . ALA A 1 102 ? -17.974 1.580 12.041 1.00 90.56 102 ALA A N 1
ATOM 817 C CA . ALA A 1 102 ? -17.166 2.786 12.199 1.00 90.56 102 ALA A CA 1
ATOM 818 C C . ALA A 1 102 ? -15.791 2.660 11.518 1.00 90.56 102 ALA A C 1
ATOM 820 O O . ALA A 1 102 ? -15.357 3.604 10.858 1.00 90.56 102 ALA A O 1
ATOM 821 N N . LEU A 1 103 ? -15.135 1.499 11.633 1.00 90.94 103 LEU A N 1
ATOM 822 C CA . LEU A 1 103 ? -13.867 1.212 10.957 1.00 90.94 103 LEU A CA 1
ATOM 823 C C . LEU A 1 103 ? -14.024 1.177 9.444 1.00 90.94 103 LEU A C 1
ATOM 825 O O . LEU A 1 103 ? -13.225 1.790 8.748 1.00 90.94 103 LEU A O 1
ATOM 829 N N . GLU A 1 104 ? -15.055 0.504 8.940 1.00 92.25 104 GLU A N 1
ATOM 830 C CA . GLU A 1 104 ? -15.360 0.450 7.512 1.00 92.25 104 GLU A CA 1
ATOM 831 C C . GLU A 1 104 ? -15.514 1.859 6.935 1.00 92.25 104 GLU A C 1
ATOM 833 O O . GLU A 1 104 ? -14.804 2.227 6.001 1.00 92.25 104 GLU A O 1
ATOM 838 N N . ASN A 1 105 ? -16.356 2.689 7.558 1.00 90.50 105 ASN A N 1
ATOM 839 C CA . ASN A 1 105 ? -16.556 4.074 7.134 1.00 90.50 105 ASN A CA 1
ATOM 840 C C . ASN A 1 105 ? -15.258 4.891 7.178 1.00 90.50 105 ASN A C 1
ATOM 842 O O . ASN A 1 105 ? -14.966 5.628 6.237 1.00 90.50 105 ASN A O 1
ATOM 846 N N . LEU A 1 106 ? -14.464 4.754 8.246 1.00 88.12 106 LEU A N 1
ATOM 847 C CA . LEU A 1 106 ? -13.187 5.456 8.367 1.00 88.12 106 LEU A CA 1
ATOM 848 C C . LEU A 1 106 ? -12.208 5.040 7.266 1.00 88.12 106 LEU A C 1
ATOM 850 O O . LEU A 1 106 ? -11.562 5.899 6.673 1.00 88.12 106 LEU A O 1
ATOM 854 N N . VAL A 1 107 ? -12.110 3.742 6.987 1.00 90.94 107 VAL A N 1
ATOM 855 C CA . VAL A 1 107 ? -11.231 3.189 5.956 1.00 90.94 107 VAL A CA 1
ATOM 856 C C . VAL A 1 107 ? -11.674 3.665 4.569 1.00 90.94 107 VAL A C 1
ATOM 858 O O . VAL A 1 107 ? -10.829 4.123 3.802 1.00 90.94 107 VAL A O 1
ATOM 861 N N . HIS A 1 108 ? -12.978 3.666 4.270 1.00 91.19 108 HIS A N 1
ATOM 862 C CA . HIS A 1 108 ? -13.509 4.248 3.032 1.00 91.19 108 HIS A CA 1
ATOM 863 C C . HIS A 1 108 ? -13.148 5.730 2.891 1.00 91.19 108 HIS A C 1
ATOM 865 O O . HIS A 1 108 ? -12.557 6.108 1.881 1.00 91.19 108 HIS A O 1
ATOM 871 N N . SER A 1 109 ? -13.419 6.563 3.901 1.00 85.25 109 SER A N 1
ATOM 872 C CA . SER A 1 109 ? -13.061 7.987 3.853 1.00 85.25 109 SER A CA 1
ATOM 873 C C . SER A 1 109 ? -11.551 8.194 3.711 1.00 85.25 109 SER A C 1
ATOM 875 O O . SER A 1 109 ? -11.099 8.953 2.859 1.00 85.25 109 SER A O 1
ATOM 877 N N . ALA A 1 110 ? -10.738 7.484 4.496 1.00 84.56 110 ALA A N 1
ATOM 878 C CA . ALA A 1 110 ? -9.288 7.623 4.450 1.00 84.56 110 ALA A CA 1
ATOM 879 C C . ALA A 1 110 ? -8.718 7.249 3.074 1.00 84.56 110 ALA A C 1
ATOM 881 O O . ALA A 1 110 ? -7.897 7.986 2.532 1.00 84.56 110 ALA A O 1
ATOM 882 N N . PHE A 1 111 ? -9.158 6.147 2.469 1.00 88.00 111 PHE A N 1
ATOM 883 C CA . PHE A 1 111 ? -8.635 5.720 1.173 1.00 88.00 111 PHE A CA 1
ATOM 884 C C . PHE A 1 111 ? -9.224 6.491 -0.003 1.00 88.00 111 PHE A C 1
ATOM 886 O O . PHE A 1 111 ? -8.473 6.925 -0.872 1.00 88.00 111 PHE A O 1
ATOM 893 N N . GLU A 1 112 ? -10.538 6.677 -0.068 1.00 88.62 112 GLU A N 1
ATOM 894 C CA . GLU A 1 112 ? -11.173 7.221 -1.272 1.00 88.62 112 GLU A CA 1
ATOM 895 C C . GLU A 1 112 ? -11.033 8.749 -1.365 1.00 88.62 112 GLU A C 1
ATOM 897 O O . GLU A 1 112 ? -10.830 9.283 -2.472 1.00 88.62 112 GLU A O 1
ATOM 902 N N . ASP A 1 113 ? -11.042 9.442 -0.217 1.00 84.62 113 ASP A N 1
ATOM 903 C CA . ASP A 1 113 ? -10.860 10.896 -0.164 1.00 84.62 113 ASP A CA 1
ATOM 904 C C . ASP A 1 113 ? -9.385 11.264 -0.309 1.00 84.62 113 ASP A C 1
ATOM 906 O O . ASP A 1 113 ? -9.030 12.141 -1.099 1.00 84.62 113 ASP A O 1
ATOM 910 N N . THR A 1 114 ? -8.502 10.584 0.429 1.00 83.50 114 THR A N 1
ATOM 911 C CA . THR A 1 114 ? -7.091 10.993 0.505 1.00 83.50 114 THR A CA 1
ATOM 912 C C . THR A 1 114 ? -6.195 10.269 -0.483 1.00 83.50 114 THR A C 1
ATOM 914 O O . THR A 1 114 ? -5.159 10.806 -0.874 1.00 83.50 114 THR A O 1
ATOM 917 N N . ASN A 1 115 ? -6.585 9.062 -0.907 1.00 89.31 115 ASN A N 1
ATOM 918 C CA . ASN A 1 115 ? -5.851 8.215 -1.846 1.00 89.31 115 ASN A CA 1
ATOM 919 C C . ASN A 1 115 ? -4.453 7.779 -1.369 1.00 89.31 115 ASN A C 1
ATOM 921 O O . ASN A 1 115 ? -3.790 7.002 -2.055 1.00 89.31 115 ASN A O 1
ATOM 925 N N . LEU A 1 116 ? -3.997 8.276 -0.211 1.00 85.25 116 LEU A N 1
ATOM 926 C CA . LEU A 1 116 ? -2.705 8.011 0.431 1.00 85.25 116 LEU A CA 1
ATOM 927 C C . LEU A 1 116 ? -1.484 8.152 -0.500 1.00 85.25 116 LEU A C 1
ATOM 929 O O . LEU A 1 116 ? -0.419 7.608 -0.233 1.00 85.25 116 LEU A O 1
ATOM 933 N N . GLY A 1 117 ? -1.633 8.873 -1.616 1.00 88.56 117 GLY A N 1
ATOM 934 C CA . GLY A 1 117 ? -0.606 8.973 -2.655 1.00 88.56 117 GLY A CA 1
ATOM 935 C C . GLY A 1 117 ? -0.370 7.689 -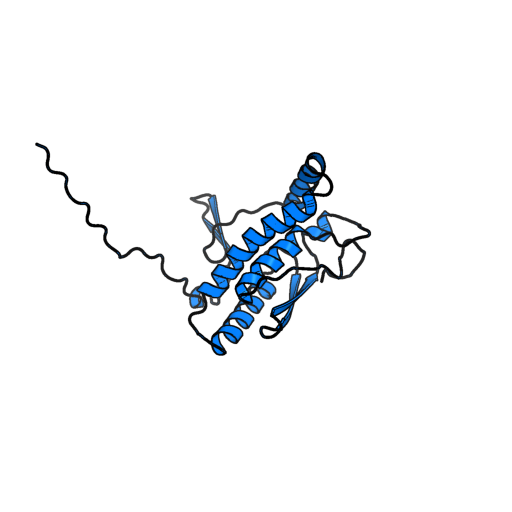3.465 1.00 88.56 117 GLY A C 1
ATOM 936 O O . GLY A 1 117 ? 0.569 7.658 -4.257 1.00 88.56 117 GLY A O 1
ATOM 937 N N . LEU A 1 118 ? -1.207 6.654 -3.317 1.00 94.44 118 LEU A N 1
ATOM 938 C CA . LEU A 1 118 ? -1.040 5.364 -4.000 1.00 94.44 118 LEU A CA 1
ATOM 939 C C . LEU A 1 118 ? -1.535 5.369 -5.456 1.00 94.44 118 LEU A C 1
ATOM 941 O O . LEU A 1 118 ? -1.155 4.511 -6.244 1.00 94.44 118 LEU A O 1
ATOM 945 N N . GLY A 1 119 ? -2.393 6.318 -5.814 1.00 95.31 119 GLY A N 1
ATOM 946 C CA . GLY A 1 119 ? -3.197 6.314 -7.040 1.00 95.31 119 GLY A CA 1
ATOM 947 C C . GLY A 1 119 ? -4.650 6.609 -6.684 1.00 95.31 119 GLY A C 1
ATOM 948 O O . GLY A 1 119 ? -4.943 6.876 -5.528 1.00 95.31 119 GLY A O 1
ATOM 949 N N . LYS A 1 120 ? -5.587 6.582 -7.631 1.00 96.44 120 LYS A N 1
ATOM 950 C CA . LYS A 1 120 ? -7.007 6.757 -7.303 1.00 96.44 120 LYS A CA 1
ATOM 951 C C . LYS A 1 120 ? -7.563 5.439 -6.763 1.00 96.44 120 LYS A C 1
ATOM 953 O O . LYS A 1 120 ? -7.800 4.509 -7.538 1.00 96.44 120 LYS A O 1
ATOM 958 N N . VAL A 1 121 ? -7.746 5.384 -5.445 1.00 96.75 121 VAL A N 1
ATOM 959 C CA . VAL A 1 121 ? -8.171 4.182 -4.725 1.00 96.75 121 VAL A CA 1
ATOM 960 C C . VAL A 1 121 ? -9.691 4.095 -4.662 1.00 96.75 121 VAL A C 1
ATOM 962 O O . VAL A 1 121 ? -10.385 5.096 -4.473 1.00 96.75 121 VAL A O 1
ATOM 965 N N . LYS A 1 122 ? -10.200 2.874 -4.808 1.00 96.81 122 LYS A N 1
ATOM 966 C CA . LYS A 1 122 ? -11.589 2.504 -4.574 1.00 96.81 122 LYS A CA 1
ATOM 967 C C . LYS A 1 122 ? -11.642 1.215 -3.771 1.00 96.81 122 LYS A C 1
ATOM 969 O O . LYS A 1 122 ? -11.101 0.196 -4.203 1.00 96.81 122 LYS A O 1
ATOM 974 N N . ILE A 1 123 ? -12.343 1.234 -2.647 1.00 96.19 123 ILE A N 1
ATOM 975 C CA . ILE A 1 123 ? -12.581 0.021 -1.872 1.00 96.19 123 ILE A CA 1
ATOM 976 C C . ILE A 1 123 ? -13.830 -0.643 -2.442 1.00 96.19 123 ILE A C 1
ATOM 978 O O . ILE A 1 123 ? -14.920 -0.074 -2.451 1.00 96.19 123 ILE A O 1
ATOM 982 N N . ARG A 1 124 ? -13.667 -1.844 -2.999 1.00 95.56 124 ARG A N 1
ATOM 983 C CA . ARG A 1 124 ? -14.770 -2.591 -3.616 1.00 95.56 124 ARG A CA 1
ATOM 984 C C . ARG A 1 124 ? -15.607 -3.298 -2.562 1.00 95.56 124 ARG A C 1
ATOM 986 O O . ARG A 1 124 ? -16.827 -3.332 -2.690 1.00 95.56 124 ARG A O 1
ATOM 993 N N . GLN A 1 125 ? -14.947 -3.870 -1.559 1.00 94.81 125 GLN A N 1
ATOM 994 C CA . GLN A 1 125 ? -15.593 -4.622 -0.491 1.00 94.81 125 GLN A CA 1
ATOM 995 C C . GLN A 1 125 ? -14.662 -4.763 0.713 1.00 94.81 125 GLN A C 1
ATOM 997 O O . GLN A 1 125 ? -13.461 -4.978 0.540 1.00 94.81 125 GLN A O 1
ATOM 1002 N N . ILE A 1 126 ? -15.242 -4.736 1.913 1.00 95.44 126 ILE A N 1
ATOM 1003 C CA . ILE A 1 126 ? -14.631 -5.218 3.153 1.00 95.44 126 ILE A CA 1
ATOM 1004 C C . ILE A 1 126 ? -15.605 -6.235 3.764 1.00 95.44 126 ILE A C 1
ATOM 1006 O O . ILE A 1 126 ? -16.783 -5.951 3.945 1.00 95.44 126 ILE A O 1
ATOM 1010 N N . ASP A 1 127 ? -15.135 -7.449 4.036 1.00 94.44 127 ASP A N 1
ATOM 1011 C CA . ASP A 1 127 ? -15.910 -8.530 4.651 1.00 94.44 127 ASP A CA 1
ATOM 1012 C C . ASP A 1 127 ? -15.204 -8.939 5.950 1.00 94.44 127 ASP A C 1
ATOM 1014 O O . ASP A 1 127 ? -14.208 -9.668 5.939 1.00 94.44 127 ASP A O 1
ATOM 1018 N N . PHE A 1 128 ? -15.701 -8.422 7.077 1.00 92.94 128 PHE A N 1
ATOM 1019 C CA . PHE A 1 128 ? -15.150 -8.693 8.410 1.00 92.94 128 PHE A CA 1
ATOM 1020 C C . PHE A 1 128 ? -15.360 -10.139 8.862 1.00 92.94 128 PHE A C 1
ATOM 1022 O O . PHE A 1 128 ? -14.609 -10.624 9.706 1.00 92.94 128 PHE A O 1
ATOM 1029 N N . ASP A 1 129 ? -16.368 -10.831 8.329 1.00 92.19 129 ASP A N 1
ATOM 1030 C CA . ASP A 1 129 ? -16.659 -12.209 8.719 1.00 92.19 129 ASP A CA 1
ATOM 1031 C C . ASP A 1 129 ? -15.722 -13.186 8.003 1.00 92.19 129 ASP A C 1
ATOM 1033 O O . ASP A 1 129 ? -15.249 -14.149 8.608 1.00 92.19 129 ASP A O 1
ATOM 1037 N N . LYS A 1 130 ? -15.388 -12.908 6.737 1.00 94.25 130 LYS A N 1
ATOM 1038 C CA . LYS A 1 130 ? -14.387 -13.668 5.969 1.00 94.25 130 LYS A CA 1
ATOM 1039 C C . LYS A 1 130 ? -12.960 -13.157 6.125 1.00 94.25 130 LYS A C 1
ATOM 1041 O O . LYS A 1 130 ? -12.045 -13.800 5.617 1.00 94.25 130 LYS A O 1
ATOM 1046 N N . ALA A 1 131 ? -12.774 -12.026 6.803 1.00 94.44 131 ALA A N 1
ATOM 1047 C CA . ALA A 1 131 ? -11.496 -11.334 6.917 1.00 94.44 131 ALA A CA 1
ATOM 1048 C C . ALA A 1 131 ? -10.845 -11.082 5.547 1.00 94.44 131 ALA A C 1
ATOM 1050 O O . ALA A 1 131 ? -9.687 -11.425 5.308 1.00 94.44 131 ALA A O 1
ATOM 1051 N N . SER A 1 132 ? -11.610 -10.479 4.638 1.00 95.81 132 SER A N 1
ATOM 1052 C CA . SER A 1 132 ? -11.156 -10.182 3.279 1.00 95.81 132 SER A CA 1
ATOM 1053 C C . SER A 1 132 ? -11.522 -8.767 2.858 1.00 95.81 132 SER A C 1
ATOM 1055 O O . SER A 1 132 ? -12.581 -8.265 3.229 1.00 95.81 132 SER A O 1
ATOM 1057 N N . ALA A 1 133 ? -10.684 -8.155 2.027 1.00 96.75 133 ALA A N 1
ATOM 1058 C CA . ALA A 1 133 ? -10.967 -6.883 1.380 1.00 96.75 133 ALA A CA 1
ATOM 1059 C C . ALA A 1 133 ? -10.556 -6.935 -0.096 1.00 96.75 133 ALA A C 1
ATOM 1061 O O . ALA A 1 133 ? -9.641 -7.671 -0.463 1.00 96.75 133 ALA A O 1
ATOM 1062 N N . SER A 1 134 ? -11.236 -6.154 -0.933 1.00 97.38 134 SER A N 1
ATOM 1063 C CA . SER A 1 134 ? -10.895 -5.957 -2.345 1.00 97.38 134 SER A CA 1
ATOM 1064 C C . SER A 1 134 ? -10.742 -4.465 -2.612 1.00 97.38 134 SER A C 1
ATOM 1066 O O . SER A 1 134 ? -11.616 -3.663 -2.262 1.00 97.38 134 SER A O 1
ATOM 1068 N N . VAL A 1 135 ? -9.616 -4.093 -3.215 1.00 98.00 135 VAL A N 1
ATOM 1069 C CA . VAL A 1 135 ? -9.221 -2.706 -3.458 1.00 98.00 135 VAL A CA 1
ATOM 1070 C C . VAL A 1 135 ? -8.817 -2.581 -4.915 1.00 98.00 135 VAL A C 1
ATOM 1072 O O . VAL A 1 135 ? -8.034 -3.380 -5.402 1.00 98.00 135 VAL A O 1
ATOM 1075 N N . ALA A 1 136 ? -9.334 -1.565 -5.598 1.00 98.19 136 ALA A N 1
ATOM 1076 C CA . ALA A 1 136 ? -8.913 -1.213 -6.944 1.00 98.19 136 ALA A CA 1
ATOM 1077 C C . ALA A 1 136 ? -8.154 0.117 -6.917 1.00 98.19 136 ALA A C 1
ATOM 1079 O O . ALA A 1 136 ? -8.569 1.061 -6.237 1.00 98.19 136 ALA A O 1
ATOM 1080 N N . ILE A 1 137 ? -7.056 0.207 -7.664 1.00 98.25 137 ILE A N 1
ATOM 1081 C CA . ILE A 1 137 ? -6.222 1.407 -7.753 1.00 98.25 137 ILE A CA 1
ATOM 1082 C C . ILE A 1 137 ? -5.969 1.735 -9.221 1.00 98.25 137 ILE A C 1
ATOM 1084 O O . ILE A 1 137 ? -5.172 1.094 -9.907 1.00 98.25 137 ILE A O 1
ATOM 1088 N N . SER A 1 138 ? -6.622 2.789 -9.701 1.00 97.62 138 SER A N 1
ATOM 1089 C CA . SER A 1 138 ? -6.312 3.370 -11.011 1.00 97.62 138 SER A CA 1
ATOM 1090 C C . SER A 1 138 ? -5.185 4.395 -10.875 1.00 97.62 138 SER A C 1
ATOM 1092 O O . SER A 1 138 ? -5.020 5.008 -9.821 1.00 97.62 138 SER A O 1
ATOM 1094 N N . ASN A 1 139 ? -4.365 4.578 -11.917 1.00 96.56 139 ASN A N 1
ATOM 1095 C CA . ASN A 1 139 ? -3.146 5.402 -11.833 1.00 96.56 139 ASN A CA 1
ATOM 1096 C C . ASN A 1 139 ? -2.258 5.012 -10.625 1.00 96.56 139 ASN A C 1
ATOM 1098 O O . ASN A 1 139 ? -1.760 5.881 -9.907 1.00 96.56 139 ASN A O 1
ATOM 1102 N N . CYS A 1 140 ? -2.092 3.705 -10.384 1.00 97.44 140 CYS A N 1
ATOM 1103 C CA . CYS A 1 140 ? -1.238 3.189 -9.315 1.00 97.44 140 CYS A CA 1
ATOM 1104 C C . CYS A 1 140 ? 0.174 3.775 -9.439 1.00 97.44 140 CYS A C 1
ATOM 1106 O O . CYS A 1 140 ? 0.773 3.779 -10.518 1.00 97.44 140 CYS A O 1
ATOM 1108 N N . PHE A 1 141 ? 0.708 4.329 -8.352 1.00 96.81 141 PHE A N 1
ATOM 1109 C CA . PHE A 1 141 ? 1.993 5.011 -8.397 1.00 96.81 141 PHE A CA 1
ATOM 1110 C C . PHE A 1 141 ? 3.121 4.050 -8.786 1.00 96.81 141 PHE A C 1
ATOM 1112 O O . PHE A 1 141 ? 3.947 4.416 -9.615 1.00 96.81 141 PHE A O 1
ATOM 1119 N N . GLU A 1 142 ? 3.089 2.832 -8.244 1.00 96.94 142 GLU A N 1
ATOM 1120 C CA . GLU A 1 142 ? 4.119 1.810 -8.396 1.00 96.94 142 GLU A CA 1
ATOM 1121 C C . GLU A 1 142 ? 4.104 1.194 -9.800 1.00 96.94 142 GLU A C 1
ATOM 1123 O O . GLU A 1 142 ? 5.127 1.222 -10.480 1.00 96.94 142 GLU A O 1
ATOM 1128 N N . ALA A 1 143 ? 2.942 0.740 -10.287 1.00 96.94 143 ALA A N 1
ATOM 1129 C CA . ALA A 1 143 ? 2.816 0.162 -11.630 1.00 96.94 143 ALA A CA 1
ATOM 1130 C C . ALA A 1 143 ? 3.303 1.118 -12.732 1.00 96.94 143 ALA A C 1
ATOM 1132 O O . ALA A 1 143 ? 4.023 0.731 -13.649 1.00 96.94 143 ALA A O 1
ATOM 1133 N N . MET A 1 144 ? 2.942 2.397 -12.616 1.00 96.19 144 MET A N 1
ATOM 1134 C CA . MET A 1 144 ? 3.294 3.414 -13.610 1.00 96.19 144 MET A CA 1
ATOM 1135 C C . MET A 1 144 ? 4.795 3.709 -13.655 1.00 96.19 144 MET A C 1
ATOM 1137 O O . MET A 1 144 ? 5.296 4.112 -14.700 1.00 96.19 144 MET A O 1
ATOM 1141 N N . GLU A 1 145 ? 5.510 3.507 -12.546 1.00 95.88 145 GLU A N 1
ATOM 1142 C CA . GLU A 1 145 ? 6.967 3.641 -12.513 1.00 95.88 145 GLU A CA 1
ATOM 1143 C C . GLU A 1 145 ? 7.666 2.356 -12.957 1.00 95.88 145 GLU A C 1
ATOM 1145 O O . GLU A 1 145 ? 8.733 2.427 -13.563 1.00 95.88 145 GLU A O 1
ATOM 1150 N N . ASN A 1 146 ? 7.078 1.189 -12.685 1.00 92.19 146 ASN A N 1
ATOM 1151 C CA . ASN A 1 146 ? 7.657 -0.110 -13.030 1.00 92.19 146 ASN A CA 1
ATOM 1152 C C . ASN A 1 146 ? 7.683 -0.382 -14.534 1.00 92.19 146 ASN A C 1
ATOM 1154 O O . ASN A 1 146 ? 8.575 -1.083 -15.006 1.00 92.19 146 ASN A O 1
ATOM 1158 N N . GLY A 1 147 ? 6.724 0.167 -15.279 1.00 90.81 147 GLY A N 1
ATOM 1159 C CA . GLY A 1 147 ? 6.575 -0.106 -16.704 1.00 90.81 147 GLY A CA 1
ATOM 1160 C C . GLY A 1 147 ? 5.943 -1.472 -16.979 1.00 90.81 147 GLY A C 1
ATOM 1161 O O . GLY A 1 147 ? 5.313 -2.072 -16.111 1.00 90.81 147 GLY A O 1
ATOM 1162 N N . GLN A 1 148 ? 6.072 -1.945 -18.221 1.00 94.88 148 GLN A N 1
ATOM 1163 C CA . GLN A 1 148 ? 5.424 -3.180 -18.668 1.00 94.88 148 GLN A CA 1
ATOM 1164 C C . GLN A 1 148 ? 6.033 -4.430 -18.020 1.00 94.88 148 GLN A C 1
ATOM 1166 O O . GLN A 1 148 ? 7.245 -4.516 -17.835 1.00 94.88 148 GLN A O 1
ATOM 1171 N N . SER A 1 149 ? 5.181 -5.405 -17.707 1.00 94.31 149 SER A N 1
ATOM 1172 C CA . SER A 1 149 ? 5.549 -6.672 -17.072 1.00 94.31 149 SER A CA 1
ATOM 1173 C C . SER A 1 149 ? 4.572 -7.776 -17.470 1.00 94.31 149 SER A C 1
ATOM 1175 O O . SER A 1 149 ? 3.390 -7.512 -17.686 1.00 94.31 149 SER A O 1
ATOM 1177 N N . GLU A 1 150 ? 5.055 -9.017 -17.541 1.00 93.94 150 GLU A N 1
ATOM 1178 C CA . GLU A 1 150 ? 4.204 -10.199 -17.747 1.00 93.94 150 GLU A CA 1
ATOM 1179 C C . GLU A 1 150 ? 3.435 -10.576 -16.472 1.00 93.94 150 GLU A C 1
ATOM 1181 O O . GLU A 1 150 ? 2.321 -11.088 -16.550 1.00 93.94 150 GLU A O 1
ATOM 1186 N N . GLU A 1 151 ? 3.982 -10.239 -15.301 1.00 93.31 151 GLU A N 1
ATOM 1187 C CA . GLU A 1 151 ? 3.412 -10.527 -13.980 1.00 93.31 151 GLU A CA 1
ATOM 1188 C C . GLU A 1 151 ? 3.027 -9.240 -13.224 1.00 93.31 151 GLU A C 1
ATOM 1190 O O . GLU A 1 151 ? 3.613 -8.177 -13.486 1.00 93.31 151 GLU A O 1
ATOM 1195 N N . PRO A 1 152 ? 2.081 -9.303 -12.266 1.00 95.31 152 PRO A N 1
ATOM 1196 C CA . PRO A 1 152 ? 1.793 -8.192 -11.364 1.00 95.31 152 PRO A CA 1
ATOM 1197 C C . PRO A 1 152 ? 3.044 -7.783 -10.578 1.00 95.31 152 PRO A C 1
ATOM 1199 O O . PRO A 1 152 ? 3.820 -8.637 -10.145 1.00 95.31 152 PRO A O 1
ATOM 1202 N N . ASN A 1 153 ? 3.271 -6.480 -10.408 1.00 94.50 153 ASN A N 1
ATOM 1203 C CA . ASN A 1 153 ? 4.533 -5.973 -9.862 1.00 94.50 153 ASN A CA 1
ATOM 1204 C C . ASN A 1 153 ? 4.382 -4.852 -8.819 1.00 94.50 153 ASN A C 1
ATOM 1206 O O . ASN A 1 153 ? 5.374 -4.195 -8.490 1.00 94.50 153 ASN A O 1
ATOM 1210 N N . CYS A 1 154 ? 3.189 -4.652 -8.246 1.00 96.94 154 CYS A N 1
ATOM 1211 C CA . CYS A 1 154 ? 2.966 -3.669 -7.182 1.00 96.94 154 CYS A CA 1
ATOM 1212 C C . CYS A 1 154 ? 3.250 -4.253 -5.788 1.00 96.94 154 CYS A C 1
ATOM 1214 O O . CYS A 1 154 ? 2.352 -4.388 -4.950 1.00 96.94 154 CYS A O 1
ATOM 1216 N N . MET A 1 155 ? 4.501 -4.645 -5.540 1.00 95.75 155 MET A N 1
ATOM 1217 C CA . MET A 1 155 ? 4.911 -5.361 -4.323 1.00 95.75 155 MET A CA 1
ATOM 1218 C C . MET A 1 155 ? 4.842 -4.479 -3.075 1.00 95.75 155 MET A C 1
ATOM 1220 O O . MET A 1 155 ? 4.394 -4.933 -2.022 1.00 95.75 155 MET A O 1
ATOM 1224 N N . PHE A 1 156 ? 5.242 -3.209 -3.185 1.00 96.94 156 PHE A N 1
ATOM 1225 C CA . PHE A 1 156 ? 5.127 -2.260 -2.081 1.00 96.94 156 PHE A CA 1
ATOM 1226 C C . PHE A 1 156 ? 3.659 -2.000 -1.743 1.00 96.94 156 PHE A C 1
ATOM 1228 O O . PHE A 1 156 ? 3.262 -2.088 -0.584 1.00 96.94 156 PHE A O 1
ATOM 1235 N N . THR A 1 157 ? 2.839 -1.719 -2.754 1.00 97.25 157 THR A N 1
ATOM 1236 C CA . THR A 1 157 ? 1.415 -1.412 -2.577 1.00 97.25 157 THR A CA 1
ATOM 1237 C C . THR A 1 157 ? 0.672 -2.605 -1.981 1.00 97.25 157 THR A C 1
ATOM 1239 O O . THR A 1 157 ? -0.063 -2.445 -1.008 1.00 97.25 157 THR A O 1
ATOM 1242 N N . SER A 1 158 ? 0.927 -3.814 -2.491 1.00 97.12 158 SER A N 1
ATOM 1243 C CA . SER A 1 158 ? 0.351 -5.055 -1.960 1.00 97.12 158 SER A CA 1
ATOM 1244 C C . SER A 1 158 ? 0.746 -5.277 -0.500 1.00 97.12 158 SER A C 1
ATOM 1246 O O . SER A 1 158 ? -0.117 -5.521 0.343 1.00 97.12 158 SER A O 1
ATOM 1248 N N . GLY A 1 159 ? 2.034 -5.131 -0.174 1.00 97.56 159 GLY A N 1
ATOM 1249 C CA . GLY A 1 159 ? 2.525 -5.252 1.196 1.00 97.56 159 GLY A CA 1
ATOM 1250 C C . GLY A 1 159 ? 1.884 -4.238 2.141 1.00 97.56 159 GLY A C 1
ATOM 1251 O O . GLY A 1 159 ? 1.369 -4.617 3.191 1.00 97.56 159 GLY A O 1
ATOM 1252 N N . PHE A 1 160 ? 1.845 -2.964 1.744 1.00 97.44 160 PHE A N 1
ATOM 1253 C CA . PHE A 1 160 ? 1.208 -1.892 2.510 1.00 97.44 160 PHE A CA 1
ATOM 1254 C C . PHE A 1 160 ? -0.267 -2.191 2.808 1.00 97.44 160 PHE A C 1
ATOM 1256 O O . PHE A 1 160 ? -0.689 -2.119 3.963 1.00 97.44 160 PHE A O 1
ATOM 1263 N N . LEU A 1 161 ? -1.041 -2.589 1.794 1.00 97.12 161 LEU A N 1
ATOM 1264 C CA . LEU A 1 161 ? -2.451 -2.941 1.972 1.00 97.12 161 LEU A CA 1
ATOM 1265 C C . LEU A 1 161 ? -2.624 -4.174 2.865 1.00 97.12 161 LEU A C 1
ATOM 1267 O O . LEU A 1 161 ? -3.498 -4.166 3.729 1.00 97.12 161 LEU A O 1
ATOM 1271 N N . ALA A 1 162 ? -1.786 -5.205 2.707 1.00 97.19 162 ALA A N 1
ATOM 1272 C CA . ALA A 1 162 ? -1.834 -6.396 3.554 1.00 97.19 162 ALA A CA 1
ATOM 1273 C C . ALA A 1 162 ? -1.647 -6.038 5.034 1.00 97.19 162 ALA A C 1
ATOM 1275 O O . ALA A 1 162 ? -2.441 -6.453 5.874 1.00 97.19 162 ALA A O 1
ATOM 1276 N N . GLY A 1 163 ? -0.640 -5.221 5.350 1.00 97.25 163 GLY A N 1
ATOM 1277 C CA . GLY A 1 163 ? -0.389 -4.781 6.719 1.00 97.25 163 GLY A CA 1
ATOM 1278 C C . GLY A 1 163 ? -1.536 -3.960 7.302 1.00 97.25 163 GLY A C 1
ATOM 1279 O O . GLY A 1 163 ? -1.957 -4.192 8.432 1.00 97.25 163 GLY A O 1
ATOM 1280 N N . LEU A 1 164 ? -2.081 -3.030 6.518 1.00 96.06 164 LEU A N 1
ATOM 1281 C CA . LEU A 1 164 ? -3.184 -2.182 6.962 1.00 96.06 164 LEU A CA 1
ATOM 1282 C C . LEU A 1 164 ? -4.451 -2.991 7.227 1.00 96.06 164 LEU A C 1
ATOM 1284 O O . LEU A 1 164 ? -5.061 -2.862 8.289 1.00 96.06 164 LEU A O 1
ATOM 1288 N N . PHE A 1 165 ? -4.845 -3.847 6.283 1.00 96.75 165 PHE A N 1
ATOM 1289 C CA . PHE A 1 165 ? -6.047 -4.657 6.442 1.00 96.75 165 PHE A CA 1
ATOM 1290 C C . PHE A 1 165 ? -5.887 -5.751 7.495 1.00 96.75 165 PHE A C 1
ATOM 1292 O O . PHE A 1 165 ? -6.894 -6.144 8.079 1.00 96.75 165 PHE A O 1
ATOM 1299 N N . ALA A 1 166 ? -4.660 -6.184 7.809 1.00 96.44 166 ALA A N 1
ATOM 1300 C CA . ALA A 1 166 ? -4.429 -7.086 8.933 1.00 96.44 166 ALA A CA 1
ATOM 1301 C C . ALA A 1 166 ? -4.908 -6.467 10.254 1.00 96.44 166 ALA A C 1
ATOM 1303 O O . ALA A 1 166 ? -5.579 -7.118 11.056 1.00 96.44 166 ALA A O 1
ATOM 1304 N N . GLU A 1 167 ? -4.626 -5.178 10.445 1.00 95.25 167 GLU A N 1
ATOM 1305 C CA . GLU A 1 167 ? -5.024 -4.443 11.642 1.00 95.25 167 GLU A CA 1
ATOM 1306 C C . GLU A 1 167 ? -6.510 -4.078 11.644 1.00 95.25 167 GLU A C 1
ATOM 1308 O O . GLU A 1 167 ? -7.158 -4.190 12.686 1.00 95.25 167 GLU A O 1
ATOM 1313 N N . VAL A 1 168 ? -7.058 -3.679 10.488 1.00 94.00 168 VAL A N 1
ATOM 1314 C CA . VAL A 1 168 ? -8.485 -3.338 10.333 1.00 94.00 168 VAL A CA 1
ATOM 1315 C C . VAL A 1 168 ? -9.379 -4.554 10.574 1.00 94.00 168 VAL A C 1
ATOM 1317 O O . VAL A 1 168 ? -10.423 -4.435 11.214 1.00 94.00 168 VAL A O 1
ATOM 1320 N N . LEU A 1 169 ? -8.981 -5.720 10.064 1.00 94.31 169 LEU A N 1
ATOM 1321 C CA . LEU A 1 169 ? -9.749 -6.962 10.174 1.00 94.31 169 LEU A CA 1
ATOM 1322 C C . LEU A 1 169 ? -9.419 -7.754 11.448 1.00 94.31 169 LEU A C 1
ATOM 1324 O O . LEU A 1 169 ? -10.102 -8.738 11.727 1.00 94.31 169 LEU A O 1
ATOM 1328 N N . ASP A 1 170 ? -8.398 -7.338 12.206 1.00 92.62 170 ASP A N 1
ATOM 1329 C CA . ASP A 1 170 ? -7.863 -8.048 13.378 1.00 92.62 170 ASP A CA 1
ATOM 1330 C C . ASP A 1 170 ? -7.525 -9.522 13.063 1.00 92.62 170 ASP A C 1
ATOM 1332 O O . ASP A 1 170 ? -7.895 -10.467 13.772 1.00 92.62 170 ASP A O 1
ATOM 1336 N N . LYS A 1 171 ? -6.869 -9.731 11.914 1.00 93.62 171 LYS A N 1
ATOM 1337 C CA . LYS A 1 171 ? -6.487 -11.044 11.373 1.00 93.62 171 LYS A CA 1
ATOM 1338 C C . LYS A 1 171 ? -5.192 -10.955 10.587 1.00 93.62 171 LYS A C 1
ATOM 1340 O O . LYS A 1 171 ? -4.881 -9.943 9.980 1.00 93.62 171 LYS A O 1
ATOM 1345 N N . THR A 1 172 ? -4.464 -12.062 10.505 1.00 89.62 172 THR A N 1
ATOM 1346 C CA . THR A 1 172 ? -3.379 -12.179 9.529 1.00 89.62 172 THR A CA 1
ATOM 1347 C C . THR A 1 172 ? -3.975 -12.278 8.127 1.00 89.62 172 THR A C 1
ATOM 1349 O O . THR A 1 172 ? -4.695 -13.232 7.835 1.00 89.62 172 THR A O 1
ATOM 1352 N N . VAL A 1 173 ? -3.656 -11.317 7.263 1.00 92.38 173 VAL A N 1
ATOM 1353 C CA . VAL A 1 173 ? -4.067 -11.312 5.854 1.00 92.38 173 VAL A CA 1
ATOM 1354 C C . VAL A 1 173 ? -2.848 -11.243 4.940 1.00 92.38 173 VAL A C 1
ATOM 1356 O O . VAL A 1 173 ? -1.772 -10.801 5.338 1.00 92.38 173 VAL A O 1
ATOM 1359 N N . GLN A 1 174 ? -3.023 -11.699 3.704 1.00 93.31 174 GLN A N 1
ATOM 1360 C CA . GLN A 1 174 ? -2.045 -11.557 2.630 1.00 93.31 174 GLN A CA 1
ATOM 1361 C C . GLN A 1 174 ? -2.716 -10.840 1.464 1.00 93.31 174 GLN A C 1
ATOM 1363 O O . GLN A 1 174 ? -3.888 -11.088 1.179 1.00 93.31 174 GLN A O 1
ATOM 1368 N N . ALA A 1 175 ? -1.975 -9.968 0.790 1.00 96.06 175 ALA A N 1
ATOM 1369 C CA . ALA A 1 175 ? -2.433 -9.348 -0.443 1.00 96.06 175 ALA A CA 1
ATOM 1370 C C . ALA A 1 175 ? -1.994 -10.185 -1.645 1.00 96.06 175 ALA A C 1
ATOM 1372 O O . ALA A 1 175 ? -0.887 -10.723 -1.678 1.00 96.06 175 ALA A O 1
ATOM 1373 N N . ARG A 1 176 ? -2.866 -10.255 -2.648 1.00 95.88 176 ARG A N 1
ATOM 1374 C CA . ARG A 1 176 ? -2.565 -10.829 -3.955 1.00 95.88 176 ARG A CA 1
ATOM 1375 C C . ARG A 1 176 ? -3.079 -9.872 -5.018 1.00 95.88 176 ARG A C 1
ATOM 1377 O O . ARG A 1 176 ? -4.288 -9.727 -5.144 1.00 95.88 176 ARG A O 1
ATOM 1384 N N . GLU A 1 177 ? -2.169 -9.282 -5.785 1.00 97.69 177 GLU A N 1
ATOM 1385 C CA . GLU A 1 177 ? -2.520 -8.501 -6.971 1.00 97.69 177 GLU A CA 1
ATOM 1386 C C . GLU A 1 177 ? -2.997 -9.466 -8.072 1.00 97.69 177 GLU A C 1
ATOM 1388 O O . GLU A 1 177 ? -2.290 -10.385 -8.490 1.00 97.69 177 GLU A O 1
ATOM 1393 N N . THR A 1 178 ? -4.247 -9.306 -8.478 1.00 97.25 178 THR A N 1
ATOM 1394 C CA . THR A 1 178 ? -4.959 -10.101 -9.485 1.00 97.25 178 THR A CA 1
ATOM 1395 C C . THR A 1 178 ? -4.991 -9.432 -10.855 1.00 97.25 178 THR A C 1
ATOM 1397 O O . THR A 1 178 ? -5.107 -10.126 -11.866 1.00 97.25 178 THR A O 1
ATOM 1400 N N . LYS A 1 179 ? -4.882 -8.100 -10.899 1.00 97.88 179 LYS A N 1
ATOM 1401 C CA . LYS A 1 179 ? -4.765 -7.296 -12.122 1.00 97.88 179 LYS A CA 1
ATOM 1402 C C . LYS A 1 179 ? -3.724 -6.214 -11.908 1.00 97.88 179 LYS A C 1
ATOM 1404 O O . LYS A 1 179 ? -3.678 -5.625 -10.835 1.00 97.88 179 LYS A O 1
ATOM 1409 N N . CYS A 1 180 ? -2.943 -5.906 -12.941 1.00 98.38 180 CYS A N 1
ATOM 1410 C CA . CYS A 1 180 ? -1.927 -4.864 -12.869 1.00 98.38 180 CYS A CA 1
ATOM 1411 C C . CYS A 1 180 ? -1.897 -3.999 -14.132 1.00 98.38 180 CYS A C 1
ATOM 1413 O O . CYS A 1 180 ? -1.941 -4.511 -15.254 1.00 98.38 180 CYS A O 1
ATOM 1415 N N . ILE A 1 181 ? -1.732 -2.684 -13.963 1.00 98.19 181 ILE A N 1
ATOM 1416 C CA . ILE A 1 181 ? -1.531 -1.747 -15.082 1.00 98.19 181 ILE A CA 1
ATOM 1417 C C . ILE A 1 181 ? -0.277 -2.116 -15.889 1.00 98.19 181 ILE A C 1
ATOM 1419 O O . ILE A 1 181 ? -0.277 -2.011 -17.114 1.00 98.19 181 ILE A O 1
ATOM 1423 N N . SER A 1 182 ? 0.760 -2.635 -15.227 1.00 97.19 182 SER A N 1
ATOM 1424 C CA . SER A 1 182 ? 1.984 -3.136 -15.865 1.00 97.19 182 SER A CA 1
ATOM 1425 C C . SER A 1 182 ? 1.718 -4.274 -16.862 1.00 97.19 182 SER A C 1
ATOM 1427 O O . SER A 1 182 ? 2.465 -4.431 -17.823 1.00 97.19 182 SER A O 1
ATOM 1429 N N . GLN A 1 183 ? 0.622 -5.020 -16.687 1.00 97.50 183 GLN A N 1
ATOM 1430 C CA . GLN A 1 183 ? 0.164 -6.077 -17.600 1.00 97.50 183 GLN A CA 1
ATOM 1431 C C . GLN A 1 183 ? -0.82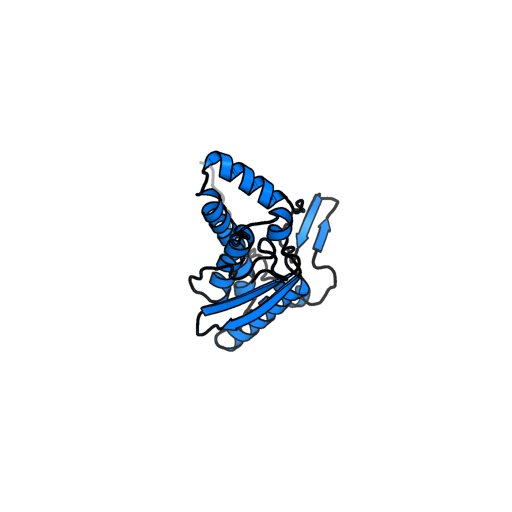5 -5.559 -18.665 1.00 97.50 183 GLN A C 1
ATOM 1433 O O . GLN A 1 183 ? -1.484 -6.343 -19.346 1.00 97.50 183 GLN A O 1
ATOM 1438 N N . GLY A 1 184 ? -0.991 -4.238 -18.787 1.00 96.94 184 GLY A N 1
ATOM 1439 C CA . GLY A 1 184 ? -1.931 -3.609 -19.717 1.00 96.94 184 GLY A CA 1
ATOM 1440 C C . GLY A 1 184 ? -3.379 -3.536 -19.220 1.00 96.94 184 GLY A C 1
ATOM 1441 O O . GLY A 1 184 ? -4.273 -3.241 -20.013 1.00 96.94 184 GLY A O 1
ATOM 1442 N N . GLN A 1 185 ? -3.638 -3.794 -17.932 1.00 98.00 185 GLN A N 1
ATOM 1443 C CA . GLN A 1 185 ? -4.970 -3.616 -17.340 1.00 98.00 185 GLN A CA 1
ATOM 1444 C C . GLN A 1 185 ? -5.285 -2.129 -17.106 1.00 98.00 185 GLN A C 1
ATOM 1446 O O . GLN A 1 185 ? -4.389 -1.294 -16.991 1.00 98.00 185 GLN A O 1
ATOM 1451 N N . ALA A 1 186 ? -6.572 -1.784 -17.010 1.00 96.94 186 ALA A N 1
ATOM 1452 C CA . ALA A 1 186 ? -7.002 -0.398 -16.782 1.00 96.94 186 ALA A CA 1
ATOM 1453 C C . ALA A 1 186 ? -6.728 0.101 -15.348 1.00 96.94 186 ALA A C 1
ATOM 1455 O O . ALA A 1 186 ? -6.530 1.296 -15.126 1.00 96.94 186 ALA A O 1
ATOM 1456 N N . GLU A 1 187 ? -6.729 -0.810 -14.376 1.00 97.81 187 GLU A N 1
ATOM 1457 C CA . GLU A 1 187 ? -6.457 -0.553 -12.962 1.00 97.81 187 GLU A CA 1
ATOM 1458 C C . GLU A 1 187 ? -5.745 -1.757 -12.333 1.00 97.81 187 GLU A C 1
ATOM 1460 O O . GLU A 1 187 ? -5.794 -2.865 -12.877 1.00 97.81 187 GLU A O 1
ATOM 1465 N N . CYS A 1 188 ? -5.069 -1.522 -11.209 1.00 98.50 188 CYS A N 1
ATOM 1466 C CA . CYS A 1 188 ? -4.572 -2.588 -10.347 1.00 98.50 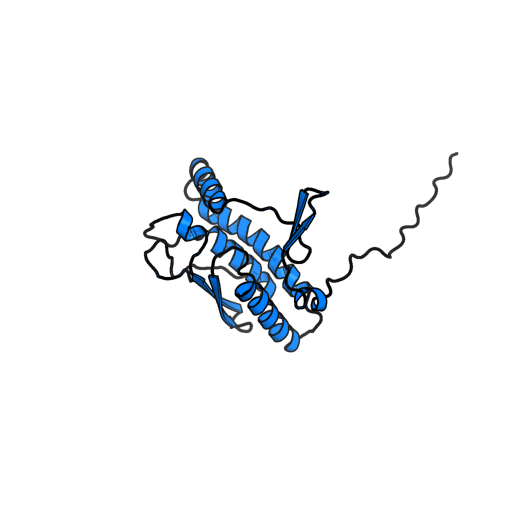188 CYS A CA 1
ATOM 1467 C C . CYS A 1 188 ? -5.693 -3.065 -9.413 1.00 98.50 188 CYS A C 1
ATOM 1469 O O . CYS A 1 188 ? -6.476 -2.233 -8.948 1.00 98.50 188 CYS A O 1
ATOM 1471 N N . GLU A 1 189 ? -5.758 -4.366 -9.129 1.00 97.56 189 GLU A N 1
ATOM 1472 C CA . GLU A 1 189 ? -6.722 -4.986 -8.198 1.00 97.56 189 GLU A CA 1
ATOM 1473 C C . GLU A 1 189 ? -6.076 -6.128 -7.425 1.00 97.56 189 GLU A C 1
ATOM 1475 O O . GLU A 1 189 ? -5.576 -7.051 -8.108 1.00 97.56 189 GLU A O 1
#

Radius of gyration: 19.86 Å; chains: 1; bounding box: 47×41×72 Å